Protein AF-A0A2P5HMV8-F1 (afdb_monomer_lite)

Organism: Diaporthe helianthi (NCBI:txid158607)

Structure (mmCIF, N/CA/C/O backbone):
data_AF-A0A2P5HMV8-F1
#
_entry.id   AF-A0A2P5HMV8-F1
#
loop_
_atom_site.group_PDB
_atom_site.id
_atom_site.type_symbol
_atom_site.label_atom_id
_atom_site.label_alt_id
_atom_site.label_comp_id
_atom_site.label_asym_id
_atom_site.label_entity_id
_atom_site.label_seq_id
_atom_site.pdbx_PDB_ins_code
_atom_site.Cartn_x
_atom_site.Cartn_y
_atom_site.Cartn_z
_atom_site.occupancy
_atom_site.B_iso_or_equiv
_atom_site.auth_seq_id
_atom_site.auth_comp_id
_atom_site.auth_asym_id
_atom_site.auth_atom_id
_atom_site.pdbx_PDB_model_num
ATOM 1 N N . MET A 1 1 ? -5.586 -17.211 -14.673 1.00 29.69 1 MET A N 1
ATOM 2 C CA . MET A 1 1 ? -6.782 -16.428 -14.306 1.00 29.69 1 MET A CA 1
ATOM 3 C C . MET A 1 1 ? -6.453 -15.701 -13.009 1.00 29.69 1 MET A C 1
ATOM 5 O O . MET A 1 1 ? -6.634 -16.268 -11.944 1.00 29.69 1 MET A O 1
ATOM 9 N N . PHE A 1 2 ? -5.822 -14.527 -13.094 1.00 38.50 2 PHE A N 1
ATOM 10 C CA . PHE A 1 2 ? -5.635 -13.662 -11.925 1.00 38.50 2 PHE A CA 1
ATOM 11 C C . PHE A 1 2 ? -6.965 -12.936 -11.706 1.00 38.50 2 PHE A C 1
ATOM 13 O O . PHE A 1 2 ? -7.505 -12.402 -12.675 1.00 38.50 2 PHE A O 1
ATOM 20 N N . GLU A 1 3 ? -7.528 -12.994 -10.496 1.00 38.53 3 GLU A N 1
ATOM 21 C CA . GLU A 1 3 ? -8.758 -12.279 -10.126 1.00 38.53 3 GLU A CA 1
ATOM 22 C C . GLU A 1 3 ? -8.610 -10.801 -10.512 1.00 38.53 3 GLU A C 1
ATOM 24 O O . GLU A 1 3 ? -7.886 -10.043 -9.869 1.00 38.53 3 GLU A O 1
ATOM 29 N N . ARG A 1 4 ? -9.263 -10.389 -11.605 1.00 39.47 4 ARG A N 1
ATOM 30 C CA . ARG A 1 4 ? -9.455 -8.974 -11.909 1.00 39.47 4 ARG A CA 1
ATOM 31 C C . ARG A 1 4 ? -10.431 -8.459 -10.858 1.00 39.47 4 ARG A C 1
ATOM 33 O O . ARG A 1 4 ? -11.617 -8.755 -10.936 1.00 39.47 4 ARG A O 1
ATOM 40 N N . MET A 1 5 ? -9.921 -7.740 -9.862 1.00 40.03 5 MET A N 1
ATOM 41 C CA . MET A 1 5 ? -10.729 -7.025 -8.871 1.00 40.03 5 MET A CA 1
ATOM 42 C C . MET A 1 5 ? -11.390 -5.831 -9.569 1.00 40.03 5 MET A C 1
ATOM 44 O O . MET A 1 5 ? -10.911 -4.703 -9.508 1.00 40.03 5 MET A O 1
ATOM 48 N N . SER A 1 6 ? -12.440 -6.102 -10.345 1.00 35.84 6 SER A N 1
ATOM 49 C CA . SER A 1 6 ? -13.139 -5.121 -11.183 1.00 35.84 6 SER A CA 1
ATOM 50 C C . SER A 1 6 ? -14.099 -4.216 -10.411 1.00 35.84 6 SER A C 1
ATOM 52 O O . SER A 1 6 ? -14.785 -3.405 -11.023 1.00 35.84 6 SER A O 1
ATOM 54 N N . THR A 1 7 ? -14.159 -4.310 -9.086 1.00 40.16 7 THR A N 1
ATOM 55 C CA . THR A 1 7 ? -15.094 -3.517 -8.291 1.00 40.16 7 THR A CA 1
ATOM 56 C C . THR A 1 7 ? -14.501 -3.184 -6.931 1.00 40.16 7 THR A C 1
ATOM 58 O O . THR A 1 7 ? -14.359 -4.034 -6.058 1.00 40.16 7 THR A O 1
ATOM 61 N N . THR A 1 8 ? -14.269 -1.896 -6.701 1.00 42.84 8 THR A N 1
ATOM 62 C CA . THR A 1 8 ? -14.108 -1.249 -5.388 1.00 42.84 8 THR A CA 1
ATOM 63 C C . THR A 1 8 ? -15.381 -1.323 -4.522 1.00 42.84 8 THR A C 1
ATOM 65 O O . THR A 1 8 ? -15.660 -0.417 -3.745 1.00 42.84 8 THR A O 1
ATOM 68 N N . GLY A 1 9 ? -16.175 -2.392 -4.649 1.00 36.78 9 GLY A N 1
ATOM 69 C CA . GLY A 1 9 ? -17.539 -2.481 -4.121 1.00 36.78 9 GLY A CA 1
ATOM 70 C C . GLY A 1 9 ? -17.886 -3.754 -3.347 1.00 36.78 9 GLY A C 1
ATOM 71 O O . GLY A 1 9 ? -18.897 -3.753 -2.656 1.00 36.78 9 GLY A O 1
ATOM 72 N N . GLU A 1 10 ? -17.071 -4.813 -3.378 1.00 45.47 10 GLU A N 1
ATOM 73 C CA . GLU A 1 10 ? -17.365 -6.049 -2.627 1.00 45.47 10 GLU A CA 1
ATOM 74 C C . GLU A 1 10 ? -16.556 -6.165 -1.326 1.00 45.47 10 GLU A C 1
ATOM 76 O O . GLU A 1 10 ? -15.957 -7.192 -1.020 1.00 45.47 10 GLU A O 1
ATOM 81 N N . TRP A 1 11 ? -16.558 -5.112 -0.503 1.00 53.94 11 TRP A N 1
ATOM 82 C CA . TRP A 1 11 ? -15.912 -5.130 0.821 1.00 53.94 11 TRP A CA 1
ATOM 83 C C . TRP A 1 11 ? -16.494 -6.189 1.772 1.00 53.94 11 TRP A C 1
ATOM 85 O O . TRP A 1 11 ? -15.845 -6.591 2.736 1.00 53.94 11 TRP A O 1
ATOM 95 N N . GLN A 1 12 ? -17.710 -6.665 1.483 1.00 52.69 12 GLN A N 1
ATOM 96 C CA . GLN A 1 12 ? -18.396 -7.715 2.239 1.00 52.69 12 GLN A CA 1
ATOM 97 C C . GLN A 1 12 ? -17.732 -9.092 2.090 1.00 52.69 12 GLN A C 1
ATOM 99 O O . GLN A 1 12 ? -17.951 -9.984 2.912 1.00 52.69 12 GLN A O 1
ATOM 104 N N . SER A 1 13 ? -16.881 -9.271 1.078 1.00 60.78 13 SER A N 1
ATOM 105 C CA . SER A 1 13 ? -16.023 -10.439 0.941 1.00 60.78 13 SER A CA 1
ATOM 106 C C . SER A 1 13 ? -14.881 -10.351 1.970 1.00 60.78 13 SER A C 1
ATOM 108 O O . SER A 1 13 ? -13.740 -10.029 1.642 1.00 60.78 13 SER A O 1
ATOM 110 N N . LEU A 1 14 ? -15.166 -10.693 3.234 1.00 71.38 14 LEU A N 1
ATOM 111 C CA . LEU A 1 14 ? -14.164 -10.946 4.287 1.00 71.38 14 LEU A CA 1
ATOM 112 C C . LEU A 1 14 ? -13.455 -12.294 4.069 1.00 71.38 14 LEU A C 1
ATOM 114 O O . LEU A 1 14 ? -13.269 -13.092 4.997 1.00 71.38 14 LEU A O 1
ATOM 118 N N . GLN A 1 15 ? -13.113 -12.575 2.813 1.00 78.06 15 GLN A N 1
ATOM 119 C CA . GLN A 1 15 ? -12.461 -13.806 2.415 1.00 78.06 15 GLN A CA 1
ATOM 120 C C . GLN A 1 15 ? -11.081 -13.890 3.073 1.00 78.06 15 GLN A C 1
ATOM 122 O O . GLN A 1 15 ? -10.447 -12.868 3.348 1.00 78.06 15 GLN A O 1
ATOM 127 N N . PRO A 1 16 ? -10.592 -15.106 3.345 1.00 84.19 16 PRO A N 1
ATOM 128 C CA . PRO A 1 16 ? -9.251 -15.271 3.870 1.00 84.19 16 PRO A CA 1
ATOM 129 C C . PRO A 1 16 ? -8.212 -14.649 2.924 1.00 84.19 16 PRO A C 1
ATOM 131 O O . PRO A 1 16 ? -8.248 -14.890 1.717 1.00 84.19 16 PRO A O 1
ATOM 134 N N . PHE A 1 17 ? -7.276 -13.882 3.480 1.00 89.88 17 PHE A N 1
ATOM 135 C CA . PHE A 1 17 ? -6.129 -13.312 2.782 1.00 89.88 17 PHE A CA 1
ATOM 136 C C . PHE A 1 17 ? -4.844 -14.082 3.134 1.00 89.88 17 PHE A C 1
ATOM 138 O O . PHE A 1 17 ? -4.622 -14.372 4.307 1.00 89.88 17 PHE A O 1
ATOM 145 N N . PRO A 1 18 ? -3.963 -14.394 2.169 1.00 90.50 18 PRO A N 1
ATOM 146 C CA . PRO A 1 18 ? -4.158 -14.231 0.729 1.00 90.50 18 PRO A CA 1
ATOM 147 C C . PRO A 1 18 ? -5.347 -15.065 0.227 1.00 90.50 18 PRO A C 1
ATOM 149 O O . PRO A 1 18 ? -5.708 -16.041 0.885 1.00 90.50 18 PRO A O 1
ATOM 152 N N . SER A 1 19 ? -5.950 -14.722 -0.919 1.00 88.25 19 SER A N 1
ATOM 153 C CA . SER A 1 19 ? -6.980 -15.575 -1.538 1.00 88.25 19 SER A CA 1
ATOM 154 C C . SER A 1 19 ? -6.351 -16.871 -2.071 1.00 88.25 19 SER A C 1
ATOM 156 O O . SER A 1 19 ? -5.133 -16.952 -2.275 1.00 88.25 19 SER A O 1
ATOM 158 N N . ARG A 1 20 ? -7.157 -17.915 -2.312 1.00 87.88 20 ARG A N 1
ATOM 159 C CA . ARG A 1 20 ? -6.667 -19.153 -2.957 1.00 87.88 20 ARG A CA 1
ATOM 160 C C . ARG A 1 20 ? -6.141 -18.903 -4.371 1.00 87.88 20 ARG A C 1
ATOM 162 O O . ARG A 1 20 ? -5.225 -19.601 -4.794 1.00 87.88 20 ARG A O 1
ATOM 169 N N . GLY A 1 21 ? -6.702 -17.915 -5.071 1.00 85.81 21 GLY A N 1
ATOM 170 C CA . GLY A 1 21 ? -6.231 -17.492 -6.388 1.00 85.81 21 GLY A CA 1
ATOM 171 C C . GLY A 1 21 ? -4.859 -16.821 -6.332 1.00 85.81 21 GLY A C 1
ATOM 172 O O . GLY A 1 21 ? -4.023 -17.078 -7.194 1.00 85.81 21 GLY A O 1
ATOM 173 N N . MET A 1 22 ? -4.602 -16.011 -5.298 1.00 83.44 22 MET A N 1
ATOM 174 C CA . MET A 1 22 ? -3.318 -15.323 -5.128 1.00 83.44 22 MET A CA 1
ATOM 175 C C . MET A 1 22 ? -2.207 -16.246 -4.610 1.00 83.44 22 MET A C 1
ATOM 177 O O . MET A 1 22 ? -1.070 -16.159 -5.067 1.00 83.44 22 MET A O 1
ATOM 181 N N . LEU A 1 23 ? -2.527 -17.135 -3.667 1.00 87.56 23 LEU A N 1
ATOM 182 C CA . LEU A 1 23 ? -1.593 -18.119 -3.123 1.00 87.56 23 LEU A CA 1
ATOM 183 C C . LEU A 1 23 ? -2.339 -19.440 -2.882 1.00 87.56 23 LEU A C 1
ATOM 185 O O . LEU A 1 23 ? -3.072 -19.529 -1.896 1.00 87.56 23 LEU A O 1
ATOM 189 N N . PRO A 1 24 ? -2.198 -20.459 -3.747 1.00 92.12 24 PRO A N 1
ATOM 190 C CA . PRO A 1 24 ? -2.835 -21.765 -3.567 1.00 92.12 24 PRO A CA 1
ATOM 191 C C . PRO A 1 24 ? -2.435 -22.467 -2.261 1.00 92.12 24 PRO A C 1
ATOM 193 O O . PRO A 1 24 ? -1.333 -22.273 -1.750 1.00 92.12 24 PRO A O 1
ATOM 196 N N . ASP A 1 25 ? -3.303 -23.341 -1.738 1.00 94.81 25 ASP A N 1
ATOM 197 C CA . ASP A 1 25 ? -3.043 -24.081 -0.487 1.00 94.81 25 ASP A CA 1
ATOM 198 C C . ASP A 1 25 ? -1.766 -24.947 -0.571 1.00 94.81 25 ASP A C 1
ATOM 200 O O . ASP A 1 25 ? -1.045 -25.089 0.416 1.00 94.81 25 ASP A O 1
ATOM 204 N N . SER A 1 26 ? -1.421 -25.451 -1.763 1.00 95.75 26 SER A N 1
ATOM 205 C CA . SER A 1 26 ? -0.164 -26.175 -2.005 1.00 95.75 26 SER A CA 1
ATOM 206 C C . SER A 1 26 ? 1.081 -25.323 -1.748 1.00 95.75 26 SER A C 1
ATOM 208 O O . SER A 1 26 ? 2.084 -25.837 -1.255 1.00 95.75 26 SER A O 1
ATOM 210 N N . ASP A 1 27 ? 1.020 -24.030 -2.073 1.00 94.38 27 ASP A N 1
ATOM 211 C CA . ASP A 1 27 ? 2.153 -23.112 -1.934 1.00 94.38 27 ASP A CA 1
ATOM 212 C C . ASP A 1 27 ? 2.290 -22.640 -0.500 1.00 94.38 27 ASP A C 1
ATOM 214 O O . ASP A 1 27 ? 3.406 -22.540 0.002 1.00 94.38 27 ASP A O 1
ATOM 218 N N . LEU A 1 28 ? 1.162 -22.412 0.177 1.00 94.38 28 LEU A N 1
ATOM 219 C CA . LEU A 1 28 ? 1.146 -22.128 1.606 1.00 94.38 28 LEU A CA 1
ATOM 220 C C . LEU A 1 28 ? 1.730 -23.312 2.399 1.00 94.38 28 LEU A C 1
ATOM 222 O O . LEU A 1 28 ? 2.576 -23.120 3.270 1.00 94.38 28 LEU A O 1
ATOM 226 N N . ALA A 1 29 ? 1.358 -24.547 2.040 1.00 95.19 29 ALA A N 1
ATOM 227 C CA . ALA A 1 29 ? 1.953 -25.752 2.613 1.00 95.19 29 ALA A CA 1
ATOM 228 C C . ALA A 1 29 ? 3.460 -25.855 2.313 1.00 95.19 29 ALA A C 1
ATOM 230 O O . ALA A 1 29 ? 4.239 -26.201 3.199 1.00 95.19 29 ALA A O 1
ATOM 231 N N . ASP A 1 30 ? 3.894 -25.526 1.092 1.00 94.75 30 ASP A N 1
ATOM 232 C CA . ASP A 1 30 ? 5.318 -25.494 0.738 1.00 94.75 30 ASP A CA 1
ATOM 233 C C . ASP A 1 30 ? 6.101 -24.430 1.519 1.00 94.75 30 ASP A C 1
ATOM 235 O O . ASP A 1 30 ? 7.209 -24.696 1.985 1.00 94.75 30 ASP A O 1
ATOM 239 N N . MET A 1 31 ? 5.524 -23.240 1.708 1.00 94.44 31 MET A N 1
ATOM 240 C CA . MET A 1 31 ? 6.102 -22.186 2.542 1.00 94.44 31 MET A CA 1
ATOM 241 C C . MET A 1 31 ? 6.295 -22.669 3.980 1.00 94.44 31 MET A C 1
ATOM 243 O O . MET A 1 31 ? 7.390 -22.507 4.513 1.00 94.44 31 MET A O 1
ATOM 247 N N . ASN A 1 32 ? 5.285 -23.320 4.564 1.00 95.38 32 ASN A N 1
ATOM 248 C CA . ASN A 1 32 ? 5.358 -23.875 5.917 1.00 95.38 32 ASN A CA 1
ATOM 249 C C . ASN A 1 32 ? 6.412 -24.978 6.049 1.00 95.38 32 ASN A C 1
ATOM 251 O O . ASN A 1 32 ? 7.174 -24.978 7.011 1.00 95.38 32 ASN A O 1
ATOM 255 N N . ARG A 1 33 ? 6.536 -25.875 5.060 1.00 94.62 33 ARG A N 1
ATOM 256 C CA . ARG A 1 33 ? 7.611 -26.885 5.056 1.00 94.62 33 ARG A CA 1
ATOM 257 C C . ARG A 1 33 ? 9.004 -26.253 5.051 1.00 94.62 33 ARG A C 1
ATOM 259 O O . ARG A 1 33 ? 9.896 -26.751 5.727 1.00 94.62 33 ARG A O 1
ATOM 266 N N . ARG A 1 34 ? 9.199 -25.170 4.289 1.00 92.94 34 ARG A N 1
ATOM 267 C CA . ARG A 1 34 ? 10.503 -24.494 4.157 1.00 92.94 34 ARG A CA 1
ATOM 268 C C . ARG A 1 34 ? 10.858 -23.595 5.338 1.00 92.94 34 ARG A C 1
ATOM 270 O O . ARG A 1 34 ? 12.041 -23.393 5.576 1.00 92.94 34 ARG A O 1
ATOM 277 N N . ALA A 1 35 ? 9.870 -23.053 6.047 1.00 91.19 35 ALA A N 1
ATOM 278 C CA . ALA A 1 35 ? 10.104 -22.218 7.227 1.00 91.19 35 ALA A CA 1
ATOM 279 C C . ALA A 1 35 ? 10.743 -23.002 8.391 1.00 91.19 35 ALA A C 1
ATOM 281 O O . ALA A 1 35 ? 11.352 -22.409 9.278 1.00 91.19 35 ALA A O 1
ATOM 282 N N . GLY A 1 36 ? 10.646 -24.336 8.358 1.00 90.38 36 GLY A N 1
ATOM 283 C CA . GLY A 1 36 ? 11.159 -25.223 9.394 1.00 90.38 36 GLY A CA 1
ATOM 284 C C . GLY A 1 36 ? 10.190 -25.373 10.568 1.00 90.38 36 GLY A C 1
ATOM 285 O O . GLY A 1 36 ? 9.223 -24.632 10.710 1.00 90.38 36 GLY A O 1
ATOM 286 N N . HIS A 1 37 ? 10.453 -26.360 11.425 1.00 86.94 37 HIS A N 1
ATOM 287 C CA . HIS A 1 37 ? 9.537 -26.756 12.503 1.00 86.94 37 HIS A CA 1
ATOM 288 C C . HIS A 1 37 ? 9.382 -25.727 13.633 1.00 86.94 37 HIS A C 1
ATOM 290 O O . HIS A 1 37 ? 8.427 -25.818 14.397 1.00 86.94 37 HIS A O 1
ATOM 296 N N . ASN A 1 38 ? 10.297 -24.759 13.737 1.00 86.75 38 ASN A N 1
ATOM 297 C CA . ASN A 1 38 ? 10.307 -23.774 14.823 1.00 86.75 38 ASN A CA 1
ATOM 298 C C . ASN A 1 38 ? 9.637 -22.442 14.448 1.00 86.75 38 ASN A C 1
ATOM 300 O O . ASN A 1 38 ? 9.462 -21.588 15.314 1.00 86.75 38 ASN A O 1
ATOM 304 N N . ALA A 1 39 ? 9.291 -22.236 13.175 1.00 88.62 39 ALA A N 1
ATOM 305 C CA . ALA A 1 39 ? 8.612 -21.025 12.734 1.00 88.62 39 ALA A CA 1
ATOM 306 C C . ALA A 1 39 ? 7.097 -21.142 12.947 1.00 88.62 39 ALA A C 1
ATOM 308 O O . ALA A 1 39 ? 6.514 -22.212 12.761 1.00 88.62 39 ALA A O 1
ATOM 309 N N . ALA A 1 40 ? 6.446 -20.028 13.294 1.00 90.00 40 ALA A N 1
ATOM 310 C CA . ALA A 1 40 ? 4.990 -19.963 13.271 1.00 90.00 40 ALA A CA 1
ATOM 311 C C . ALA A 1 40 ? 4.492 -20.261 11.842 1.00 90.00 40 ALA A C 1
ATOM 313 O O . ALA A 1 40 ? 5.055 -19.728 10.879 1.00 90.00 40 ALA A O 1
ATOM 314 N N . PRO A 1 41 ? 3.474 -21.122 11.675 1.00 92.69 41 PRO A N 1
ATOM 315 C CA . PRO A 1 41 ? 2.989 -21.467 10.351 1.00 92.69 41 PRO A CA 1
ATOM 316 C C . PRO A 1 41 ? 2.311 -20.257 9.709 1.00 92.69 41 PRO A C 1
ATOM 318 O O . PRO A 1 41 ? 1.447 -19.625 10.309 1.00 92.69 41 PRO A O 1
ATOM 321 N N . TYR A 1 42 ? 2.632 -19.998 8.445 1.00 93.38 42 TYR A N 1
ATOM 322 C CA . TYR A 1 42 ? 1.862 -19.107 7.596 1.00 93.38 42 TYR A CA 1
ATOM 323 C C . TYR A 1 42 ? 0.421 -19.618 7.503 1.00 93.38 42 TYR A C 1
ATOM 325 O O . TYR A 1 42 ? 0.166 -20.743 7.049 1.00 93.38 42 TYR A O 1
ATOM 333 N N . ALA A 1 43 ? -0.520 -18.768 7.901 1.00 93.62 43 ALA A N 1
ATOM 334 C CA . ALA A 1 43 ? -1.948 -19.025 7.834 1.00 93.62 43 ALA A CA 1
ATOM 335 C C . ALA A 1 43 ? -2.657 -17.937 7.019 1.00 93.62 43 ALA A C 1
ATOM 337 O O . ALA A 1 43 ? -2.163 -16.823 6.853 1.00 93.62 43 ALA A O 1
ATOM 338 N N . ARG A 1 44 ? -3.846 -18.261 6.497 1.00 92.88 44 ARG A N 1
ATOM 339 C CA . ARG A 1 44 ? -4.701 -17.245 5.878 1.00 92.88 44 ARG A CA 1
ATOM 340 C C . ARG A 1 44 ? -5.369 -16.413 6.970 1.00 92.88 44 ARG A C 1
ATOM 342 O O . ARG A 1 44 ? -6.030 -16.957 7.854 1.00 92.88 44 ARG A O 1
ATOM 349 N N . MET A 1 45 ? -5.251 -15.101 6.864 1.00 91.12 45 MET A N 1
ATOM 350 C CA . MET A 1 45 ? -5.855 -14.130 7.763 1.00 91.12 45 MET A CA 1
ATOM 351 C C . MET A 1 45 ? -7.321 -13.912 7.400 1.00 91.12 45 MET A C 1
ATOM 353 O O . MET A 1 45 ? -7.653 -13.674 6.243 1.00 91.12 45 MET A O 1
ATOM 357 N N . ARG A 1 46 ? -8.216 -13.988 8.385 1.00 90.50 46 ARG A N 1
ATOM 358 C CA . ARG A 1 46 ? -9.645 -13.687 8.201 1.00 90.50 46 ARG A CA 1
ATOM 359 C C . ARG A 1 46 ? -9.925 -12.212 8.470 1.00 90.50 46 ARG A C 1
ATOM 361 O O . ARG A 1 46 ? -9.170 -11.565 9.188 1.00 90.50 46 ARG A O 1
ATOM 368 N N . GLY A 1 47 ? -11.040 -11.710 7.941 1.00 88.00 47 GLY A N 1
ATOM 369 C CA . GLY A 1 47 ? -11.464 -10.331 8.191 1.00 88.00 47 GLY A CA 1
ATOM 370 C C . GLY A 1 47 ? -10.624 -9.289 7.449 1.00 88.00 47 GLY A C 1
ATOM 371 O O . GLY A 1 47 ? -10.537 -8.151 7.897 1.00 88.00 47 GLY A O 1
ATOM 372 N N . VAL A 1 48 ? -9.985 -9.680 6.344 1.00 89.81 48 VAL A N 1
ATOM 373 C CA . VAL A 1 48 ? -9.244 -8.764 5.475 1.00 89.81 48 VAL A CA 1
ATOM 374 C C . VAL A 1 48 ? -10.161 -8.336 4.338 1.00 89.81 48 VAL A C 1
ATOM 376 O O . VAL A 1 48 ? -10.670 -9.178 3.603 1.00 89.81 48 VAL A O 1
ATOM 379 N N . ALA A 1 49 ? -10.357 -7.029 4.194 1.00 88.31 49 ALA A N 1
ATOM 380 C CA . ALA A 1 49 ? -11.037 -6.440 3.050 1.00 88.31 49 ALA A CA 1
ATOM 381 C C . ALA A 1 49 ? -9.990 -5.906 2.064 1.00 88.31 49 ALA A C 1
ATOM 383 O O . ALA A 1 49 ? -9.043 -5.226 2.464 1.00 88.31 49 ALA A O 1
ATOM 384 N N . ASN A 1 50 ? -10.146 -6.233 0.781 1.00 87.81 50 ASN A N 1
ATOM 385 C CA . ASN A 1 50 ? -9.235 -5.793 -0.270 1.00 87.81 50 ASN A CA 1
ATOM 386 C C . ASN A 1 50 ? -9.887 -4.691 -1.111 1.00 87.81 50 ASN A C 1
ATOM 388 O O . ASN A 1 50 ? -10.948 -4.896 -1.692 1.00 87.81 50 ASN A O 1
ATOM 392 N N . PHE A 1 51 ? -9.220 -3.540 -1.183 1.00 89.50 51 PHE A N 1
ATOM 393 C CA . PHE A 1 51 ? -9.667 -2.355 -1.922 1.00 89.50 51 PHE A CA 1
ATOM 394 C C . PHE A 1 51 ? -8.723 -1.975 -3.070 1.00 89.50 51 PHE A C 1
ATOM 396 O O . PHE A 1 51 ? -8.765 -0.844 -3.562 1.00 89.50 51 PHE A O 1
ATOM 403 N N . GLY A 1 52 ? -7.839 -2.892 -3.470 1.00 88.56 52 GLY A N 1
ATOM 404 C CA . GLY A 1 52 ? -6.934 -2.692 -4.592 1.00 88.56 52 GLY A CA 1
ATOM 405 C C . GLY A 1 52 ? -7.700 -2.627 -5.910 1.00 88.56 52 GLY A C 1
ATOM 406 O O . GLY A 1 52 ? -8.509 -3.506 -6.202 1.00 88.56 52 GLY A O 1
ATOM 407 N N . CYS A 1 53 ? -7.421 -1.606 -6.719 1.00 87.69 53 CYS A N 1
ATOM 408 C CA . CYS A 1 53 ? -7.892 -1.528 -8.094 1.00 87.69 53 CYS A CA 1
ATOM 409 C C . CYS A 1 53 ? -6.692 -1.503 -9.041 1.00 87.69 53 CYS A C 1
ATOM 411 O O . CYS A 1 53 ? -5.641 -0.922 -8.753 1.00 87.69 53 CYS A O 1
ATOM 413 N N . VAL A 1 54 ? -6.836 -2.193 -10.168 1.00 86.06 54 VAL A N 1
ATOM 414 C CA . VAL A 1 54 ? -5.808 -2.204 -11.207 1.00 86.06 54 VAL A CA 1
ATOM 415 C C . VAL A 1 54 ? -5.685 -0.795 -11.784 1.00 86.06 54 VAL A C 1
ATOM 417 O O . VAL A 1 54 ? -6.676 -0.086 -11.912 1.00 86.06 54 VAL A O 1
ATOM 420 N N . ASP A 1 55 ? -4.458 -0.402 -12.123 1.00 89.38 55 ASP A N 1
ATOM 421 C CA . ASP A 1 55 ? -4.133 0.903 -12.714 1.00 89.38 55 ASP A CA 1
ATOM 422 C C . ASP A 1 55 ? -4.338 2.125 -11.806 1.00 89.38 55 ASP A C 1
ATOM 424 O O . ASP A 1 55 ? -4.217 3.266 -12.257 1.00 89.38 55 ASP A O 1
ATOM 428 N N . ASP A 1 56 ? -4.536 1.915 -10.505 1.00 93.69 56 ASP A N 1
ATOM 429 C CA . ASP A 1 56 ? -4.552 3.025 -9.566 1.00 93.69 56 ASP A CA 1
ATOM 430 C C . ASP A 1 56 ? -3.217 3.743 -9.473 1.00 93.69 56 ASP A C 1
ATOM 432 O O . ASP A 1 56 ? -2.171 3.167 -9.148 1.00 93.69 56 ASP A O 1
ATOM 436 N N . ARG A 1 57 ? -3.313 5.056 -9.644 1.00 96.81 57 ARG A N 1
ATOM 437 C CA . ARG A 1 57 ? -2.356 5.994 -9.088 1.00 96.81 57 ARG A CA 1
ATOM 438 C C . ARG A 1 57 ? -2.746 6.343 -7.649 1.00 96.81 57 ARG A C 1
ATOM 440 O O . ARG A 1 57 ? -3.897 6.165 -7.248 1.00 96.81 57 ARG A O 1
ATOM 447 N N . ILE A 1 58 ? -1.805 6.869 -6.872 1.00 98.12 58 ILE A N 1
ATOM 448 C CA . ILE A 1 58 ? -2.023 7.269 -5.469 1.00 98.12 58 ILE A CA 1
ATOM 449 C C . ILE A 1 58 ? -3.208 8.242 -5.329 1.00 98.12 58 ILE A C 1
ATOM 451 O O . ILE A 1 58 ? -4.023 8.119 -4.417 1.00 98.12 58 ILE A O 1
ATOM 455 N N . GLU A 1 59 ? -3.354 9.158 -6.279 1.00 96.94 59 GLU A N 1
ATOM 456 C CA . GLU A 1 59 ? -4.423 10.151 -6.360 1.00 96.94 59 GLU A CA 1
ATOM 457 C C . GLU A 1 59 ? -5.802 9.491 -6.518 1.00 96.94 59 GLU A C 1
ATOM 459 O O . GLU A 1 59 ? -6.774 9.930 -5.905 1.00 96.94 59 GLU A O 1
ATOM 464 N N . HIS A 1 60 ? -5.891 8.393 -7.278 1.00 95.31 60 HIS A N 1
ATOM 465 C CA . HIS A 1 60 ? -7.133 7.626 -7.420 1.00 95.31 60 HIS A CA 1
ATOM 466 C C . HIS A 1 60 ? -7.508 6.932 -6.108 1.00 95.31 60 HIS A C 1
ATOM 468 O O . HIS A 1 60 ? -8.680 6.905 -5.729 1.00 95.31 60 HIS A O 1
ATOM 474 N N . VAL A 1 61 ? -6.514 6.403 -5.384 1.00 95.38 61 VAL A N 1
ATOM 475 C CA . VAL A 1 61 ? -6.734 5.810 -4.058 1.00 95.38 61 VAL A CA 1
ATOM 476 C C . VAL A 1 61 ? -7.274 6.869 -3.099 1.00 95.38 61 VAL A C 1
ATOM 478 O O . VAL A 1 61 ? -8.297 6.636 -2.457 1.00 95.38 61 VAL A O 1
ATOM 481 N N . LEU A 1 62 ? -6.646 8.047 -3.052 1.00 93.69 62 LEU A N 1
ATOM 482 C CA . LEU A 1 62 ? -7.094 9.175 -2.233 1.00 93.69 62 LEU A CA 1
ATOM 483 C C . LEU A 1 62 ? -8.529 9.595 -2.571 1.00 93.69 62 LEU A C 1
ATOM 485 O O . LEU A 1 62 ? -9.361 9.722 -1.671 1.00 93.69 62 LEU A O 1
ATOM 489 N N . PHE A 1 63 ? -8.837 9.738 -3.861 1.00 93.12 63 PHE A N 1
ATOM 490 C CA . PHE A 1 63 ? -10.179 10.072 -4.330 1.00 93.12 63 PHE A CA 1
ATOM 491 C C . PHE A 1 63 ? -11.225 9.071 -3.827 1.00 93.12 63 PHE A C 1
ATOM 493 O O . PHE A 1 63 ? -12.265 9.473 -3.317 1.00 93.12 63 PHE A O 1
ATOM 500 N N . ARG A 1 64 ? -10.948 7.763 -3.877 1.00 91.44 64 ARG A N 1
ATOM 501 C CA . ARG A 1 64 ? -11.887 6.748 -3.368 1.00 91.44 64 ARG A CA 1
ATOM 502 C C . ARG A 1 64 ? -11.968 6.686 -1.851 1.00 91.44 64 ARG A C 1
ATOM 504 O O . ARG A 1 64 ? -13.021 6.335 -1.325 1.00 91.44 64 ARG A O 1
ATOM 511 N N . VAL A 1 65 ? -10.883 6.994 -1.143 1.00 91.25 65 VAL A N 1
ATOM 512 C CA . VAL A 1 65 ? -10.883 7.064 0.325 1.00 91.25 65 VAL A CA 1
ATOM 513 C C . VAL A 1 65 ? -11.882 8.115 0.804 1.00 91.25 65 VAL A C 1
ATOM 515 O O . VAL A 1 65 ? -12.685 7.830 1.695 1.00 91.25 65 VAL A O 1
ATOM 518 N N . ILE A 1 66 ? -11.874 9.285 0.164 1.00 89.62 66 ILE A N 1
ATOM 519 C CA . ILE A 1 66 ? -12.720 10.432 0.514 1.00 89.62 66 ILE A CA 1
ATOM 520 C C . ILE A 1 66 ? -14.121 10.319 -0.113 1.00 89.62 66 ILE A C 1
ATOM 522 O O . ILE A 1 66 ? -15.120 10.639 0.535 1.00 89.62 66 ILE A O 1
ATOM 526 N N . GLY A 1 67 ? -14.205 9.816 -1.344 1.00 88.56 67 GLY A N 1
ATOM 527 C CA . GLY A 1 67 ? -15.407 9.855 -2.175 1.00 88.56 67 GLY A CA 1
ATOM 528 C C . GLY A 1 67 ? -15.597 11.204 -2.867 1.00 88.56 67 GLY A C 1
ATOM 529 O O . GLY A 1 67 ? -14.754 12.096 -2.784 1.00 88.56 67 GLY A O 1
ATOM 530 N N . ASP A 1 68 ? -16.737 11.362 -3.535 1.00 84.62 68 ASP A N 1
ATOM 531 C CA . ASP A 1 68 ? -17.107 12.594 -4.230 1.00 84.62 68 ASP A CA 1
ATOM 532 C C . ASP A 1 68 ? -18.608 12.859 -4.095 1.00 84.62 68 ASP A C 1
ATOM 534 O O . ASP A 1 68 ? -19.457 12.139 -4.626 1.00 84.62 68 ASP A O 1
ATOM 538 N N . LYS A 1 69 ? -18.939 13.933 -3.374 1.00 85.62 69 LYS A N 1
ATOM 539 C CA . LYS A 1 69 ? -20.323 14.336 -3.109 1.00 85.62 69 LYS A CA 1
ATOM 540 C C . LYS A 1 69 ? -21.036 14.844 -4.361 1.00 85.62 69 LYS A C 1
ATOM 542 O O . LYS A 1 69 ? -22.253 14.707 -4.434 1.00 85.62 69 LYS A O 1
ATOM 547 N N . HIS A 1 70 ? -20.315 15.404 -5.334 1.00 86.31 70 HIS A N 1
ATOM 548 C CA . HIS A 1 70 ? -20.914 15.958 -6.550 1.00 86.31 70 HIS A CA 1
ATOM 549 C C . HIS A 1 70 ? -21.516 14.870 -7.439 1.00 86.31 70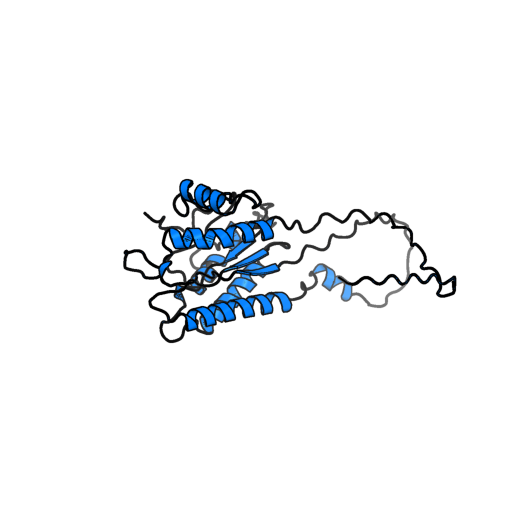 HIS A C 1
ATOM 551 O O . HIS A 1 70 ? -22.522 15.111 -8.101 1.00 86.31 70 HIS A O 1
ATOM 557 N N . ILE A 1 71 ? -20.943 13.666 -7.400 1.00 82.69 71 ILE A N 1
ATOM 558 C CA . ILE A 1 71 ? -21.431 12.491 -8.136 1.00 82.69 71 ILE A CA 1
ATOM 559 C C . ILE A 1 71 ? -22.054 11.428 -7.219 1.00 82.69 71 ILE A C 1
ATOM 561 O O . ILE A 1 71 ? -22.237 10.288 -7.637 1.00 82.69 71 ILE A O 1
ATOM 565 N N . ALA A 1 72 ? -22.368 11.787 -5.968 1.00 84.31 72 ALA A N 1
ATOM 566 C CA . ALA A 1 72 ? -22.919 10.883 -4.954 1.00 84.31 72 ALA A CA 1
ATOM 567 C C . ALA A 1 72 ? -22.095 9.592 -4.736 1.00 84.31 72 ALA A C 1
ATOM 569 O O . ALA A 1 72 ? -22.635 8.542 -4.385 1.00 84.31 72 ALA A O 1
ATOM 570 N N . LEU A 1 73 ? -20.773 9.667 -4.911 1.00 80.81 73 LEU A N 1
ATOM 571 C CA . LEU A 1 73 ? -19.860 8.561 -4.658 1.00 80.81 73 LEU A CA 1
ATOM 572 C C . LEU A 1 73 ? -19.464 8.546 -3.180 1.00 80.81 73 LEU A C 1
ATOM 574 O O . LEU A 1 73 ? -18.718 9.406 -2.707 1.00 80.81 73 LEU A O 1
ATOM 578 N N . ALA A 1 74 ? -19.942 7.544 -2.445 1.00 85.56 74 ALA A N 1
ATOM 579 C CA . ALA A 1 74 ? -19.549 7.344 -1.056 1.00 85.56 74 ALA A CA 1
ATOM 580 C C . ALA A 1 74 ? -18.068 6.945 -0.954 1.00 85.56 74 ALA A C 1
ATOM 582 O O . ALA A 1 74 ? -17.642 5.966 -1.568 1.00 85.56 74 ALA A O 1
ATOM 583 N N . GLY A 1 75 ? -17.305 7.675 -0.137 1.00 87.31 75 GLY A N 1
ATOM 584 C CA . GLY A 1 75 ? -15.916 7.341 0.164 1.00 87.31 75 GLY A CA 1
ATOM 585 C C . GLY A 1 75 ? -15.782 6.046 0.956 1.00 87.31 75 GLY A C 1
ATOM 586 O O . GLY A 1 75 ? -16.661 5.686 1.743 1.00 87.31 75 GLY A O 1
ATOM 587 N N . LEU A 1 76 ? -14.652 5.365 0.783 1.00 87.75 76 LEU A N 1
ATOM 588 C CA . LEU A 1 76 ? -14.331 4.124 1.484 1.00 87.75 76 LEU A CA 1
ATOM 589 C C . LEU A 1 76 ? -14.391 4.293 3.007 1.00 87.75 76 LEU A C 1
ATOM 591 O O . LEU A 1 76 ? -14.888 3.414 3.705 1.00 87.75 76 LEU A O 1
ATOM 595 N N . VAL A 1 77 ? -13.937 5.433 3.530 1.00 83.50 77 VAL A N 1
ATOM 596 C CA . VAL A 1 77 ? -13.995 5.707 4.974 1.00 83.50 77 VAL A CA 1
ATOM 597 C C . VAL A 1 77 ? -15.435 5.721 5.471 1.00 83.50 77 VAL A C 1
ATOM 599 O O . VAL A 1 77 ? -15.714 5.104 6.490 1.00 83.50 77 VAL A O 1
ATOM 602 N N . ASN A 1 78 ? -16.364 6.332 4.735 1.00 81.50 78 ASN A N 1
ATOM 603 C CA . ASN A 1 78 ? -17.774 6.363 5.137 1.00 81.50 78 ASN A CA 1
ATOM 604 C C . ASN A 1 78 ? -18.394 4.959 5.158 1.00 81.50 78 ASN A C 1
ATOM 606 O O . ASN A 1 78 ? -19.306 4.702 5.938 1.00 81.50 78 ASN A O 1
ATOM 610 N N . GLN A 1 79 ? -17.905 4.049 4.312 1.00 83.12 79 GLN A N 1
ATOM 611 C CA . GLN A 1 79 ? -18.362 2.659 4.295 1.00 83.12 79 GLN A CA 1
ATOM 612 C C . GLN A 1 79 ? -17.771 1.837 5.447 1.00 83.12 79 GLN A C 1
ATOM 614 O O . GLN A 1 79 ? -18.461 0.990 6.007 1.00 83.12 79 GLN A O 1
ATOM 619 N N . LEU A 1 80 ? -16.510 2.087 5.809 1.00 81.75 80 LEU A N 1
ATOM 620 C CA . LEU A 1 80 ? -15.821 1.393 6.904 1.00 81.75 80 LEU A CA 1
ATOM 621 C C . LEU A 1 80 ? -16.179 1.942 8.290 1.00 81.75 80 LEU A C 1
ATOM 623 O O . LEU A 1 80 ? -16.077 1.223 9.281 1.00 81.75 80 LEU A O 1
ATOM 627 N N . TYR A 1 81 ? -16.604 3.201 8.348 1.00 80.06 81 TYR A N 1
ATOM 628 C CA . TYR A 1 81 ? -16.990 3.919 9.557 1.00 80.06 81 TYR A CA 1
ATOM 629 C C . TYR A 1 81 ? -18.363 4.576 9.361 1.00 80.06 81 TYR A C 1
ATOM 631 O O . TYR A 1 81 ? -18.459 5.806 9.348 1.00 80.06 81 TYR A O 1
ATOM 639 N N . PRO A 1 82 ? -19.441 3.792 9.172 1.00 73.06 82 PRO A N 1
ATOM 640 C CA . PRO A 1 82 ? -20.748 4.374 8.936 1.00 73.06 82 PRO A CA 1
ATOM 641 C C . PRO A 1 82 ? -21.185 5.188 10.155 1.00 73.06 82 PRO A C 1
ATOM 643 O O . PRO A 1 82 ? -21.230 4.693 11.287 1.00 73.06 82 PRO A O 1
ATOM 646 N N . SER A 1 83 ? -21.517 6.455 9.929 1.00 72.12 83 SER A N 1
ATOM 647 C CA . SER A 1 83 ? -22.245 7.250 10.911 1.00 72.12 83 SER A CA 1
ATOM 648 C C . SER A 1 83 ? -23.674 6.718 11.012 1.00 72.12 83 SER A C 1
ATOM 650 O O . SER A 1 83 ? -24.303 6.375 10.011 1.00 72.12 83 SER A O 1
ATOM 652 N N . GLY A 1 84 ? -24.180 6.627 12.232 1.00 67.81 84 GLY A N 1
ATOM 653 C CA . GLY A 1 84 ? -25.580 6.383 12.523 1.00 67.81 84 GLY A CA 1
ATOM 654 C C . GLY A 1 84 ? -26.459 7.510 11.976 1.00 67.81 84 GLY A C 1
ATOM 655 O O . GLY A 1 84 ? -25.964 8.589 11.641 1.00 67.81 84 GLY A O 1
ATOM 656 N N . PRO A 1 85 ? -27.776 7.277 11.872 1.00 62.06 85 PRO A N 1
ATOM 657 C CA . PRO A 1 85 ? -28.727 8.251 11.329 1.00 62.06 85 PRO A CA 1
ATOM 658 C C . PRO A 1 85 ? -28.784 9.571 12.119 1.00 62.06 85 PRO A C 1
ATOM 660 O O . PRO A 1 85 ? -29.209 10.589 11.583 1.00 62.06 85 PRO A O 1
ATOM 663 N N . ASP A 1 86 ? -28.337 9.566 13.372 1.00 74.56 86 ASP A N 1
ATOM 664 C CA . ASP A 1 86 ? -28.201 10.718 14.268 1.00 74.56 86 ASP A CA 1
ATOM 665 C C . ASP A 1 86 ? -26.801 11.364 14.225 1.00 74.56 86 ASP A C 1
ATOM 667 O O . ASP A 1 86 ? -26.496 12.252 15.018 1.00 74.56 86 ASP A O 1
ATOM 671 N N . GLY A 1 87 ? -25.926 10.907 13.324 1.00 67.31 87 GLY A N 1
ATOM 672 C CA . GLY A 1 87 ? -24.520 11.299 13.283 1.00 67.31 87 GLY A CA 1
ATOM 673 C C . GLY A 1 87 ? -23.663 10.645 14.371 1.00 67.31 87 GLY A C 1
ATOM 674 O O . GLY A 1 87 ? -22.455 10.886 14.404 1.00 67.31 87 GLY A O 1
ATOM 675 N N . SER A 1 88 ? -24.232 9.797 15.239 1.00 70.69 88 SER A N 1
ATOM 676 C CA . SER A 1 88 ? -23.445 9.041 16.214 1.00 70.69 88 SER A CA 1
ATOM 677 C C . SER A 1 88 ? -22.602 7.996 15.488 1.00 70.69 88 SER A C 1
ATOM 679 O O . SER A 1 88 ? -23.072 7.337 14.568 1.00 70.69 88 SER A O 1
ATOM 681 N N . ALA A 1 89 ? -21.330 7.832 15.842 1.00 62.06 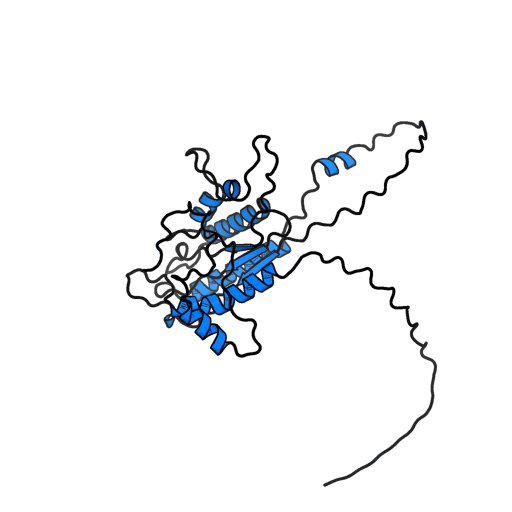89 ALA A N 1
ATOM 682 C CA . ALA A 1 89 ? -20.518 6.780 15.234 1.00 62.06 89 ALA A CA 1
ATOM 683 C C . ALA A 1 89 ? -21.155 5.407 15.527 1.00 62.06 89 ALA A C 1
ATOM 685 O O . ALA A 1 89 ? -21.331 5.044 16.694 1.00 62.06 89 ALA A O 1
ATOM 686 N N . THR A 1 90 ? -21.520 4.635 14.493 1.00 59.50 90 THR A N 1
ATOM 687 C CA . THR A 1 90 ? -22.008 3.271 14.735 1.00 59.50 90 THR A CA 1
ATOM 688 C C . THR A 1 90 ? -20.879 2.414 15.308 1.00 59.50 90 THR A C 1
ATOM 690 O O . THR A 1 90 ? -19.708 2.592 14.985 1.00 59.50 90 THR A O 1
ATOM 693 N N . ARG A 1 91 ? -21.228 1.460 16.180 1.00 56.31 91 ARG A N 1
ATOM 694 C CA . ARG A 1 91 ? -20.292 0.600 16.933 1.00 56.31 91 ARG A CA 1
ATOM 695 C C . ARG A 1 91 ? -19.419 -0.339 16.083 1.00 56.31 91 ARG A C 1
ATOM 697 O O . ARG A 1 91 ? -18.770 -1.209 16.659 1.00 56.31 91 ARG A O 1
ATOM 704 N N . GLN A 1 92 ? -19.414 -0.233 14.754 1.00 67.44 92 GLN A N 1
ATOM 705 C CA . GLN A 1 92 ? -18.542 -1.063 13.924 1.00 67.44 92 GLN A CA 1
ATOM 706 C C . GLN A 1 92 ? -17.084 -0.686 14.227 1.00 67.44 92 GLN A C 1
ATOM 708 O O . GLN A 1 92 ? -16.689 0.459 13.998 1.00 67.44 92 GLN A O 1
ATOM 713 N N . PRO A 1 93 ? -16.278 -1.605 14.784 1.00 73.69 93 PRO A N 1
ATOM 714 C CA . PRO A 1 93 ? -14.867 -1.336 14.968 1.00 73.69 93 PRO A CA 1
ATOM 715 C C . PRO A 1 93 ? -14.243 -1.248 13.576 1.00 73.69 93 PRO A C 1
ATOM 717 O O . PRO A 1 93 ? -14.297 -2.207 12.806 1.00 73.69 93 PRO A O 1
ATOM 720 N N . GLY A 1 94 ? -13.674 -0.091 13.249 1.00 86.19 94 GLY A N 1
ATOM 721 C CA . GLY A 1 94 ? -12.964 0.083 11.991 1.00 86.19 94 GLY A CA 1
ATOM 722 C C . GLY A 1 94 ? -11.759 -0.852 11.843 1.00 86.19 94 GLY A C 1
ATOM 723 O O . GLY A 1 94 ? -11.424 -1.616 12.758 1.00 86.19 94 GLY A O 1
ATOM 724 N N . PRO A 1 95 ? -11.061 -0.794 10.696 1.00 90.44 95 PRO A N 1
ATOM 725 C CA . PRO A 1 95 ? -9.842 -1.561 10.479 1.00 90.44 95 PRO A CA 1
ATOM 726 C C . PRO A 1 95 ? -8.824 -1.344 11.601 1.00 90.44 95 PRO A C 1
ATOM 728 O O . PRO A 1 95 ? -8.505 -0.219 11.973 1.00 90.44 95 PRO A O 1
ATOM 731 N N . LYS A 1 96 ? -8.269 -2.452 12.102 1.00 92.62 96 LYS A N 1
ATOM 732 C CA . LYS A 1 96 ? -7.153 -2.437 13.062 1.00 92.62 96 LYS A CA 1
ATOM 733 C C . LYS A 1 96 ? -5.815 -2.128 12.387 1.00 92.62 96 LYS A C 1
ATOM 735 O O . LYS A 1 96 ? -4.909 -1.595 13.022 1.00 92.62 96 LYS A O 1
ATOM 740 N N . LEU A 1 97 ? -5.696 -2.486 11.110 1.00 95.19 97 LEU A N 1
ATOM 741 C CA . LEU A 1 97 ? -4.495 -2.333 10.302 1.00 95.19 97 LEU A CA 1
ATOM 742 C C . LEU A 1 97 ? -4.887 -1.941 8.878 1.00 95.19 97 LEU A C 1
ATOM 744 O O . LEU A 1 97 ? -5.680 -2.635 8.242 1.00 95.19 97 LEU A O 1
ATOM 748 N N . TRP A 1 98 ? -4.281 -0.873 8.374 1.00 96.25 98 TRP A N 1
ATOM 749 C CA . TRP A 1 98 ? -4.240 -0.560 6.952 1.00 96.25 98 TRP A CA 1
ATOM 750 C C . TRP A 1 98 ? -2.946 -1.089 6.349 1.00 96.25 98 TRP A C 1
ATOM 752 O O . TRP A 1 98 ? -1.867 -0.786 6.851 1.00 96.25 98 TRP A O 1
ATOM 762 N N . VAL A 1 99 ? -3.051 -1.839 5.254 1.00 96.88 99 VAL A N 1
ATOM 763 C CA . VAL A 1 99 ? -1.905 -2.188 4.406 1.00 96.88 99 VAL A CA 1
ATOM 764 C C . VAL A 1 99 ? -2.034 -1.394 3.114 1.00 96.88 99 VAL A C 1
ATOM 766 O O . VAL A 1 99 ? -2.981 -1.593 2.355 1.00 96.88 99 VAL A O 1
ATOM 769 N N . ILE A 1 100 ? -1.103 -0.474 2.881 1.00 97.50 100 ILE A N 1
ATOM 770 C CA . ILE A 1 100 ? -1.103 0.429 1.733 1.00 97.50 100 ILE A CA 1
ATOM 771 C C . ILE A 1 100 ? -0.023 -0.037 0.759 1.00 97.50 100 ILE A C 1
ATOM 773 O O . ILE A 1 100 ? 1.157 -0.071 1.095 1.00 97.50 100 ILE A O 1
ATOM 777 N N . HIS A 1 101 ? -0.430 -0.378 -0.460 1.00 96.38 101 HIS A N 1
ATOM 778 C CA . HIS A 1 101 ? 0.472 -0.653 -1.574 1.00 96.38 101 HIS A CA 1
ATOM 779 C C . HIS A 1 101 ? -0.036 0.112 -2.800 1.00 96.38 101 HIS A C 1
ATOM 781 O O . HIS A 1 101 ? -0.983 -0.314 -3.459 1.00 96.38 101 HIS A O 1
ATOM 787 N N . ALA A 1 102 ? 0.555 1.276 -3.062 1.00 97.12 102 ALA A N 1
ATOM 788 C CA . ALA A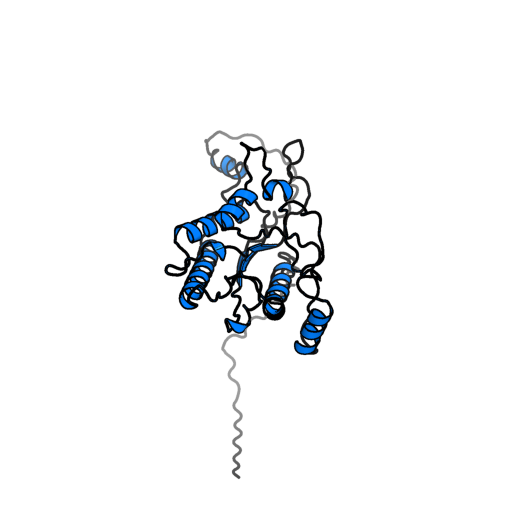 1 102 ? 0.187 2.167 -4.159 1.00 97.12 102 ALA A CA 1
ATOM 789 C C . ALA A 1 102 ? 1.417 2.951 -4.632 1.00 97.12 102 ALA A C 1
ATOM 791 O O . ALA A 1 102 ? 2.369 3.125 -3.876 1.00 97.12 102 ALA A O 1
ATOM 792 N N . GLY A 1 103 ? 1.388 3.433 -5.876 1.00 97.25 103 GLY A N 1
ATOM 793 C CA . GLY A 1 103 ? 2.481 4.216 -6.467 1.00 97.25 103 GLY A CA 1
ATOM 794 C C . GLY A 1 103 ? 3.169 3.551 -7.654 1.00 97.25 103 GLY A C 1
ATOM 795 O O . GLY A 1 103 ? 3.844 4.230 -8.419 1.00 97.25 103 GLY A O 1
ATOM 796 N N . THR A 1 104 ? 2.938 2.258 -7.904 1.00 95.31 104 THR A N 1
ATOM 797 C CA . THR A 1 104 ? 3.545 1.564 -9.052 1.00 95.31 104 THR A CA 1
ATOM 798 C C . THR A 1 104 ? 3.208 2.245 -10.380 1.00 95.31 104 THR A C 1
ATOM 800 O O . THR A 1 104 ? 4.063 2.324 -11.256 1.00 95.31 104 THR A O 1
ATOM 803 N N . LYS A 1 105 ? 1.990 2.783 -10.526 1.00 95.44 105 LYS A N 1
ATOM 804 C CA . LYS A 1 105 ? 1.538 3.522 -11.721 1.00 95.44 105 LYS A CA 1
ATOM 805 C C . LYS A 1 105 ? 1.954 4.994 -11.736 1.00 95.44 105 LYS A C 1
ATOM 807 O O . LYS A 1 105 ? 1.777 5.651 -12.754 1.00 95.44 105 LYS A O 1
ATOM 812 N N . ASN A 1 106 ? 2.519 5.496 -10.641 1.00 97.75 106 ASN A N 1
ATOM 813 C CA . ASN A 1 106 ? 3.104 6.832 -10.557 1.00 97.75 106 ASN A CA 1
ATOM 814 C C . ASN A 1 106 ? 4.594 6.843 -10.951 1.00 97.75 106 ASN A C 1
ATOM 816 O O . ASN A 1 106 ? 5.168 7.919 -11.071 1.00 97.75 106 ASN A O 1
ATOM 820 N N . LEU A 1 107 ? 5.220 5.674 -11.151 1.00 96.69 107 LEU A N 1
ATOM 821 C CA . LEU A 1 107 ? 6.612 5.575 -11.595 1.00 96.69 107 LEU A CA 1
ATOM 822 C C . LEU A 1 107 ? 6.754 5.916 -13.083 1.00 96.69 107 LEU A C 1
ATOM 824 O O . LEU A 1 107 ? 6.172 5.240 -13.938 1.00 96.69 107 LEU A O 1
ATOM 828 N N . HIS A 1 108 ? 7.595 6.906 -13.373 1.00 96.81 108 HIS A N 1
ATOM 829 C CA . HIS A 1 108 ? 8.033 7.273 -14.712 1.00 96.81 108 HIS A CA 1
ATOM 830 C C . HIS A 1 108 ? 9.349 6.555 -15.083 1.00 96.81 108 HIS A C 1
ATOM 832 O O . HIS A 1 108 ? 10.246 6.486 -14.240 1.00 96.81 108 HIS A O 1
ATOM 838 N N . PRO A 1 109 ? 9.526 6.063 -16.327 1.00 96.06 109 PRO A N 1
ATOM 839 C CA . PRO A 1 109 ? 10.730 5.325 -16.735 1.00 96.06 109 PRO A CA 1
ATOM 840 C C . PRO A 1 109 ? 12.053 6.072 -16.566 1.00 96.06 109 PRO A C 1
ATOM 842 O O . PRO A 1 109 ? 13.078 5.444 -16.324 1.00 96.06 109 PRO A O 1
ATOM 845 N N . THR A 1 110 ? 12.042 7.400 -16.691 1.00 97.19 110 THR A N 1
ATOM 846 C CA . THR A 1 110 ? 13.261 8.223 -16.606 1.00 97.19 110 THR A CA 1
ATOM 847 C C . THR A 1 110 ? 13.387 9.003 -15.303 1.00 97.19 110 THR A C 1
ATOM 849 O O . THR A 1 110 ? 14.496 9.343 -14.911 1.00 97.19 110 THR A O 1
ATOM 852 N N . GLU A 1 111 ? 12.270 9.298 -14.637 1.00 97.62 111 GLU A N 1
ATOM 853 C CA . GLU A 1 111 ? 12.239 10.206 -13.478 1.00 97.62 111 GLU A CA 1
ATOM 854 C C . GLU A 1 111 ? 11.914 9.476 -12.170 1.00 97.62 111 GLU A C 1
ATOM 856 O O . GLU A 1 111 ? 12.143 10.011 -11.089 1.00 97.62 111 GLU A O 1
ATOM 861 N N . GLY A 1 112 ? 11.407 8.242 -12.241 1.00 97.12 112 GLY A N 1
ATOM 862 C CA . GLY A 1 112 ? 10.996 7.488 -11.066 1.00 97.12 112 GLY A CA 1
ATOM 863 C C . GLY A 1 112 ? 9.714 8.059 -10.472 1.00 97.12 112 GLY A C 1
ATOM 864 O O . GLY A 1 112 ? 8.747 8.305 -11.193 1.00 97.12 112 GLY A O 1
ATOM 865 N N . LEU A 1 113 ? 9.679 8.220 -9.150 1.00 97.88 113 LEU A N 1
ATOM 866 C CA . LEU A 1 113 ? 8.523 8.765 -8.447 1.00 97.88 113 LEU A CA 1
ATOM 867 C C . LEU A 1 113 ? 8.647 10.291 -8.322 1.00 97.88 113 LEU A C 1
ATOM 869 O O . LEU A 1 113 ? 9.494 10.798 -7.589 1.00 97.88 113 LEU A O 1
ATOM 873 N N . GLY A 1 114 ? 7.779 11.022 -9.022 1.00 97.50 114 GLY A N 1
ATOM 874 C CA . GLY A 1 114 ? 7.734 12.483 -8.945 1.00 97.50 114 GLY A CA 1
ATOM 875 C C . GLY A 1 114 ? 7.312 13.007 -7.565 1.00 97.50 114 GLY A C 1
ATOM 876 O O . GLY A 1 114 ? 6.612 12.333 -6.803 1.00 97.50 114 GLY A O 1
ATOM 877 N N . SER A 1 115 ? 7.685 14.252 -7.261 1.00 97.44 115 SER A N 1
ATOM 878 C CA . SER A 1 115 ? 7.350 14.922 -5.994 1.00 97.44 115 SER A CA 1
ATOM 879 C C . SER A 1 115 ? 5.842 15.063 -5.766 1.00 97.44 115 SER A C 1
ATOM 881 O O . SER A 1 115 ? 5.385 14.924 -4.634 1.00 97.44 115 SER A O 1
ATOM 883 N N . GLU A 1 116 ? 5.057 15.274 -6.825 1.00 97.50 116 GLU A N 1
ATOM 884 C CA . GLU A 1 116 ? 3.590 15.336 -6.756 1.00 97.50 116 GLU A CA 1
ATOM 885 C C . GLU A 1 116 ? 2.983 14.018 -6.257 1.00 97.50 116 GLU A C 1
ATOM 887 O O . GLU A 1 116 ? 2.097 14.018 -5.402 1.00 97.50 116 GLU A O 1
ATOM 892 N N . ALA A 1 117 ? 3.502 12.881 -6.731 1.00 97.88 117 ALA A N 1
ATOM 893 C CA . ALA A 1 117 ? 3.048 11.563 -6.302 1.00 97.88 117 ALA A CA 1
ATOM 894 C C . ALA A 1 117 ? 3.435 11.278 -4.842 1.00 97.88 117 ALA A C 1
ATOM 896 O O . ALA A 1 117 ? 2.645 10.705 -4.090 1.00 97.88 117 ALA A O 1
ATOM 897 N N . LEU A 1 118 ? 4.627 11.712 -4.420 1.00 98.00 118 LEU A N 1
ATOM 898 C CA . LEU A 1 118 ? 5.056 11.613 -3.025 1.00 98.00 118 LEU A CA 1
ATOM 899 C C . LEU A 1 118 ? 4.180 12.476 -2.103 1.00 98.00 118 LEU A C 1
ATOM 901 O O . LEU A 1 118 ? 3.759 12.009 -1.046 1.00 98.00 118 LEU A O 1
ATOM 905 N N . LEU A 1 119 ? 3.843 13.697 -2.527 1.00 97.62 119 LEU A N 1
ATOM 906 C CA . LEU A 1 119 ? 2.913 14.570 -1.810 1.00 97.62 119 LEU A CA 1
ATOM 907 C C . LEU A 1 119 ? 1.516 13.941 -1.715 1.00 97.62 119 LEU A C 1
ATOM 909 O O . LEU A 1 119 ? 0.908 13.952 -0.646 1.00 97.62 119 LEU A O 1
ATOM 913 N N . ALA A 1 120 ? 1.020 13.334 -2.795 1.00 97.81 120 ALA A N 1
ATOM 914 C CA . ALA A 1 120 ? -0.247 12.610 -2.775 1.00 97.81 120 ALA A CA 1
ATOM 915 C C . ALA A 1 120 ? -0.224 11.432 -1.783 1.00 97.81 120 ALA A C 1
ATOM 917 O O . ALA A 1 120 ? -1.220 11.194 -1.097 1.00 97.81 120 ALA A O 1
ATOM 918 N N . MET A 1 121 ? 0.907 10.722 -1.658 1.00 98.38 121 MET A N 1
ATOM 919 C CA . MET A 1 121 ? 1.070 9.651 -0.666 1.00 98.38 121 MET A CA 1
ATOM 920 C C . MET A 1 121 ? 1.035 10.205 0.759 1.00 98.38 121 MET A C 1
ATOM 922 O O . MET A 1 121 ? 0.358 9.642 1.616 1.00 98.38 121 MET A O 1
ATOM 926 N N . GLU A 1 122 ? 1.718 11.323 1.016 1.00 97.50 122 GLU A N 1
ATOM 927 C CA . GLU A 1 122 ? 1.677 11.995 2.317 1.00 97.50 122 GLU A CA 1
ATOM 928 C C . GLU A 1 122 ? 0.241 12.378 2.700 1.00 97.50 122 GLU A C 1
ATOM 930 O O . GLU A 1 122 ? -0.216 12.035 3.793 1.00 97.50 122 GLU A O 1
ATOM 935 N N . ILE A 1 123 ? -0.495 13.006 1.777 1.00 96.88 123 ILE A N 1
ATOM 936 C CA . ILE A 1 123 ? -1.896 13.390 1.986 1.00 96.88 123 ILE A CA 1
ATOM 937 C C . ILE A 1 123 ? -2.760 12.154 2.249 1.00 96.88 123 ILE A C 1
ATOM 939 O O . ILE A 1 123 ? -3.578 12.172 3.169 1.00 96.88 123 ILE A O 1
ATOM 943 N N . LEU A 1 124 ? -2.577 11.066 1.495 1.00 97.06 124 LEU A N 1
ATOM 944 C CA . LEU A 1 124 ? -3.305 9.813 1.706 1.00 97.06 124 LEU A CA 1
ATOM 945 C C . LEU A 1 124 ? -3.076 9.246 3.112 1.00 97.06 124 LEU A C 1
ATOM 947 O O . LEU A 1 124 ? -4.044 8.929 3.806 1.00 97.06 124 LEU A O 1
ATOM 951 N N . LEU A 1 125 ? -1.823 9.147 3.555 1.00 96.38 125 LEU A N 1
ATOM 952 C CA . LEU A 1 125 ? -1.490 8.598 4.871 1.00 96.38 125 LEU A CA 1
ATOM 953 C C . LEU A 1 125 ? -2.011 9.484 6.010 1.00 96.38 125 LEU A C 1
ATOM 955 O O . LEU A 1 125 ? -2.595 8.964 6.960 1.00 96.38 125 LEU A O 1
ATOM 959 N N . GLN A 1 126 ? -1.876 10.809 5.902 1.00 94.81 126 GLN A N 1
ATOM 960 C CA . GLN A 1 126 ? -2.427 11.757 6.880 1.00 94.81 126 GLN A CA 1
ATOM 961 C C . GLN A 1 126 ? -3.958 11.726 6.920 1.00 94.81 126 GLN A C 1
ATOM 963 O O . GLN A 1 126 ? -4.559 11.801 7.995 1.00 94.81 126 GLN A O 1
ATOM 968 N N . THR A 1 127 ? -4.599 11.571 5.761 1.00 93.81 127 THR A N 1
ATOM 969 C CA . THR A 1 127 ? -6.056 11.444 5.651 1.00 93.81 127 THR A CA 1
ATOM 970 C C . THR A 1 127 ? -6.531 10.181 6.364 1.00 93.81 127 THR A C 1
ATOM 972 O O . THR A 1 127 ? -7.387 10.256 7.242 1.00 93.81 127 THR A O 1
ATOM 975 N N . LEU A 1 128 ? -5.929 9.023 6.069 1.00 93.38 128 LEU A N 1
ATOM 976 C CA . LEU A 1 128 ? -6.258 7.766 6.748 1.00 93.38 128 LEU A CA 1
ATOM 977 C C . LEU A 1 128 ? -5.973 7.839 8.255 1.00 93.38 128 LEU A C 1
ATOM 979 O O . LEU A 1 128 ? -6.783 7.386 9.060 1.00 93.38 128 LEU A O 1
ATOM 983 N N . PHE A 1 129 ? -4.867 8.458 8.662 1.00 91.69 129 PHE A N 1
ATOM 984 C CA . PHE A 1 129 ? -4.560 8.677 10.074 1.00 91.69 129 PHE A CA 1
ATOM 985 C C . PHE A 1 129 ? -5.641 9.483 10.793 1.00 91.69 129 PHE A C 1
ATOM 987 O O . PHE A 1 129 ? -6.055 9.125 11.895 1.00 91.69 129 PHE A O 1
ATOM 994 N N . SER A 1 130 ? -6.110 10.560 10.165 1.00 89.25 130 SER A N 1
ATOM 995 C CA . SER A 1 130 ? -7.089 11.475 10.755 1.00 89.25 130 SER A CA 1
ATOM 996 C C . SER A 1 130 ? -8.486 10.863 10.828 1.00 89.25 130 SER A C 1
ATOM 998 O O . SER A 1 130 ? -9.227 11.133 11.768 1.00 89.25 130 SER A O 1
ATOM 1000 N N . LEU A 1 131 ? -8.838 10.020 9.854 1.00 87.56 131 LEU A N 1
ATOM 1001 C CA . LEU A 1 131 ? -10.180 9.456 9.701 1.00 87.56 131 LEU A CA 1
ATOM 1002 C C . LEU A 1 131 ? -10.403 8.129 10.441 1.00 87.56 131 LEU A C 1
ATOM 1004 O O . LEU A 1 131 ? -11.525 7.632 10.476 1.00 87.56 131 LEU A O 1
ATOM 1008 N N . THR A 1 132 ? -9.362 7.527 11.012 1.00 88.00 132 THR A N 1
ATOM 1009 C CA . THR A 1 132 ? -9.445 6.192 11.627 1.00 88.00 132 THR A CA 1
ATOM 1010 C C . THR A 1 132 ? -9.412 6.258 13.152 1.00 88.00 132 THR A C 1
ATOM 1012 O O . THR A 1 132 ? -8.958 7.227 13.760 1.00 88.00 132 THR A O 1
ATOM 1015 N N . SER A 1 133 ? -9.887 5.203 13.814 1.00 86.12 133 SER A N 1
ATOM 1016 C CA . SER A 1 133 ? -9.901 5.114 15.278 1.00 86.12 133 SER A CA 1
ATOM 1017 C C . SER A 1 133 ? -8.491 5.171 15.893 1.00 86.12 133 SER A C 1
ATOM 1019 O O . SER A 1 133 ? -7.514 4.762 15.251 1.00 86.12 133 SER A O 1
ATOM 1021 N N . PRO A 1 134 ? -8.344 5.631 17.148 1.00 85.50 134 PRO A N 1
ATOM 1022 C CA . PRO A 1 134 ? -7.114 5.426 17.911 1.00 85.50 134 PRO A CA 1
ATOM 1023 C C . PRO A 1 134 ? -6.713 3.943 17.956 1.00 85.50 134 PRO A C 1
ATOM 1025 O O . PRO A 1 134 ? -7.565 3.058 17.883 1.00 85.50 134 PRO A O 1
ATOM 1028 N N . GLY A 1 135 ? -5.411 3.663 18.030 1.00 87.88 135 GLY A N 1
ATOM 1029 C CA . GLY A 1 135 ? -4.873 2.299 17.963 1.00 87.88 135 GLY A CA 1
ATOM 1030 C C . GLY A 1 135 ? -4.853 1.652 16.574 1.00 87.88 135 GLY A C 1
ATOM 1031 O O . GLY A 1 135 ? -4.278 0.573 16.435 1.00 87.88 135 GLY A O 1
ATOM 1032 N N . THR A 1 136 ? -5.426 2.290 15.545 1.00 91.94 136 THR A N 1
ATOM 1033 C CA . THR A 1 136 ? -5.256 1.850 14.151 1.00 91.94 136 THR A CA 1
ATOM 1034 C C . THR A 1 136 ? -3.784 1.942 13.757 1.00 91.94 136 THR A C 1
ATOM 1036 O O . THR A 1 136 ? -3.105 2.927 14.063 1.00 91.94 136 THR A O 1
ATOM 1039 N N . ARG A 1 137 ? -3.291 0.913 13.069 1.00 94.75 137 ARG A N 1
ATOM 1040 C CA . ARG A 1 137 ? -1.917 0.845 12.568 1.00 94.75 137 ARG A CA 1
ATOM 1041 C C . ARG A 1 137 ? -1.871 0.939 11.051 1.00 94.75 137 ARG A C 1
ATOM 1043 O O . ARG A 1 137 ? -2.842 0.604 10.373 1.00 94.75 137 ARG A O 1
ATOM 1050 N N . PHE A 1 138 ? -0.725 1.350 10.528 1.00 96.75 138 PHE A N 1
ATOM 1051 C CA . PHE A 1 138 ? -0.518 1.574 9.103 1.00 96.75 138 PHE A CA 1
ATOM 1052 C C . PHE A 1 138 ? 0.775 0.909 8.654 1.00 96.75 138 PHE A C 1
ATOM 1054 O O . PHE A 1 138 ? 1.838 1.165 9.212 1.00 96.75 138 PHE A O 1
ATOM 1061 N N . LEU A 1 139 ? 0.679 0.075 7.628 1.00 97.94 139 LEU A N 1
ATOM 1062 C CA . LEU A 1 139 ? 1.806 -0.576 6.982 1.00 97.94 139 LEU A CA 1
ATOM 1063 C C . LEU A 1 139 ? 1.888 -0.095 5.535 1.00 97.94 139 LEU A C 1
ATOM 1065 O O . LEU A 1 139 ? 1.058 -0.478 4.709 1.00 97.94 139 LEU A O 1
ATOM 1069 N N . LEU A 1 140 ? 2.885 0.730 5.224 1.00 98.12 140 LEU A N 1
ATOM 1070 C CA . LEU A 1 140 ? 3.201 1.118 3.853 1.00 98.12 140 LEU A CA 1
ATOM 1071 C C . LEU A 1 140 ? 4.171 0.100 3.252 1.00 98.12 140 LEU A C 1
ATOM 1073 O O . LEU A 1 140 ? 5.271 -0.112 3.758 1.00 98.12 140 LEU A O 1
ATOM 1077 N N . SER A 1 141 ? 3.765 -0.537 2.163 1.00 97.62 141 SER A N 1
ATOM 1078 C CA . SER A 1 141 ? 4.612 -1.444 1.396 1.00 97.62 141 SER A CA 1
ATOM 1079 C C . SER A 1 141 ?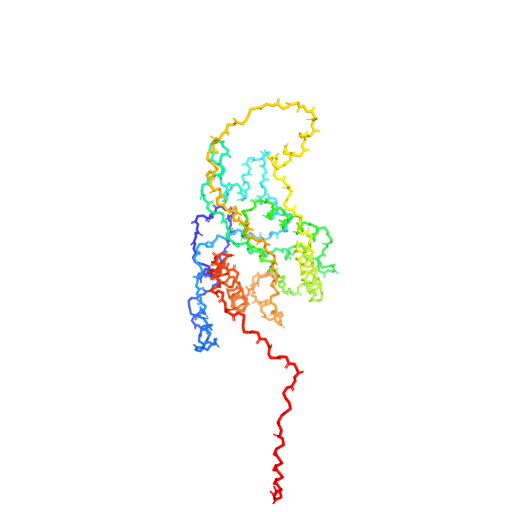 5.408 -0.671 0.346 1.00 97.62 141 SER A C 1
ATOM 1081 O O . SER A 1 141 ? 4.869 0.206 -0.327 1.00 97.62 141 SER A O 1
ATOM 1083 N N . GLY A 1 142 ? 6.679 -1.034 0.173 1.00 96.25 142 GLY A N 1
ATOM 1084 C CA . GLY A 1 142 ? 7.481 -0.556 -0.950 1.00 96.25 142 GLY A CA 1
ATOM 1085 C C . GLY A 1 142 ? 7.005 -1.102 -2.303 1.00 96.25 142 GLY A C 1
ATOM 1086 O O . GLY A 1 142 ? 6.347 -2.140 -2.396 1.00 96.25 142 GLY A O 1
ATOM 1087 N N . LEU A 1 143 ? 7.366 -0.389 -3.363 1.00 95.25 143 LEU A N 1
ATOM 1088 C CA . LEU A 1 143 ? 7.115 -0.712 -4.759 1.00 95.25 143 LEU A CA 1
ATOM 1089 C C . LEU A 1 143 ? 8.006 -1.864 -5.226 1.00 95.25 143 LEU A C 1
ATOM 1091 O O . LEU A 1 143 ? 9.192 -1.931 -4.895 1.00 95.25 143 LEU A O 1
ATOM 1095 N N . PHE A 1 144 ? 7.433 -2.756 -6.032 1.00 93.50 144 PHE A N 1
ATOM 1096 C CA . PHE A 1 144 ? 8.173 -3.844 -6.667 1.00 93.50 144 PHE A CA 1
ATOM 1097 C C . PHE A 1 144 ? 8.987 -3.341 -7.863 1.00 93.50 144 PHE A C 1
ATOM 1099 O O . PHE A 1 144 ? 8.556 -2.438 -8.585 1.00 93.50 144 PHE A O 1
ATOM 1106 N N . TYR A 1 145 ? 10.132 -3.980 -8.116 1.00 91.31 145 TYR A N 1
ATOM 1107 C CA . TYR A 1 145 ? 10.922 -3.723 -9.318 1.00 91.31 145 TYR A CA 1
ATOM 1108 C C . TYR A 1 145 ? 10.128 -4.012 -10.589 1.00 91.31 145 TYR A C 1
ATOM 1110 O O . TYR A 1 145 ? 9.321 -4.940 -10.654 1.00 91.31 145 TYR A O 1
ATOM 1118 N N . ARG A 1 146 ? 10.401 -3.241 -11.638 1.00 88.94 146 ARG A N 1
ATOM 1119 C CA . ARG A 1 146 ? 9.787 -3.388 -12.959 1.00 88.94 146 ARG A CA 1
ATOM 1120 C C . ARG A 1 146 ? 10.875 -3.488 -14.013 1.00 88.94 146 ARG A C 1
ATOM 1122 O O . ARG A 1 146 ? 11.990 -3.048 -13.788 1.00 88.94 146 ARG A O 1
ATOM 1129 N N . LYS A 1 147 ? 10.576 -4.105 -15.154 1.00 87.69 147 LYS A N 1
ATOM 1130 C CA . LYS A 1 147 ? 11.559 -4.217 -16.249 1.00 87.69 147 LYS A CA 1
ATOM 1131 C C . LYS A 1 147 ? 11.726 -2.918 -17.031 1.00 87.69 147 LYS A C 1
ATOM 1133 O O . LYS A 1 147 ? 12.772 -2.702 -17.623 1.00 87.69 147 LYS A O 1
ATOM 1138 N N . ASP A 1 148 ? 10.683 -2.097 -17.056 1.00 89.31 148 ASP A N 1
ATOM 1139 C CA . ASP A 1 148 ? 10.623 -0.841 -17.799 1.00 89.31 148 ASP A CA 1
ATOM 1140 C C . ASP A 1 148 ? 11.021 0.384 -16.962 1.00 89.31 148 ASP A C 1
ATOM 1142 O O . ASP A 1 148 ? 11.060 1.490 -17.490 1.00 89.31 148 ASP A O 1
ATOM 1146 N N . ILE A 1 149 ? 11.332 0.192 -15.675 1.00 92.75 149 ILE A N 1
ATOM 1147 C CA . ILE A 1 149 ? 11.819 1.232 -14.765 1.00 92.75 149 ILE A CA 1
ATOM 1148 C C . ILE A 1 149 ? 13.179 0.773 -14.213 1.00 92.75 149 ILE A C 1
ATOM 1150 O O . ILE A 1 149 ? 13.237 -0.326 -13.656 1.00 92.75 149 ILE A O 1
ATOM 1154 N N . PRO A 1 150 ? 14.254 1.573 -14.329 1.00 93.75 150 PRO A N 1
ATOM 1155 C CA . PRO A 1 150 ? 15.533 1.290 -13.682 1.00 93.75 150 PRO A CA 1
ATOM 1156 C C . PRO A 1 150 ? 15.374 1.006 -12.183 1.00 93.75 150 PRO A C 1
ATOM 1158 O O . PRO A 1 150 ? 14.632 1.706 -11.485 1.00 93.75 150 PRO A O 1
ATOM 1161 N N . SER A 1 151 ? 16.067 -0.016 -11.679 1.00 92.69 151 SER A N 1
ATOM 1162 C CA . SER A 1 151 ? 15.955 -0.446 -10.279 1.00 92.69 151 SER A CA 1
ATOM 1163 C C . SER A 1 151 ? 16.335 0.662 -9.302 1.00 92.69 151 SER A C 1
ATOM 1165 O O . SER A 1 151 ? 15.681 0.814 -8.276 1.00 92.69 151 SER A O 1
ATOM 1167 N N . GLU A 1 152 ? 17.292 1.513 -9.671 1.00 95.31 152 GLU A N 1
ATOM 1168 C CA . GLU A 1 152 ? 17.751 2.648 -8.872 1.00 95.31 152 GLU A CA 1
ATOM 1169 C C . GLU A 1 152 ? 16.635 3.677 -8.641 1.00 95.31 152 GLU A C 1
ATOM 1171 O O . GLU A 1 152 ? 16.565 4.295 -7.579 1.00 95.31 152 GLU A O 1
ATOM 1176 N N . LEU A 1 153 ? 15.726 3.845 -9.610 1.00 96.25 153 LEU A N 1
ATOM 1177 C CA . LEU A 1 153 ? 14.570 4.736 -9.471 1.00 96.25 153 LEU A CA 1
ATOM 1178 C C . LEU A 1 153 ? 13.495 4.131 -8.560 1.00 96.25 153 LEU A C 1
ATOM 1180 O O . LEU A 1 153 ? 12.825 4.861 -7.829 1.00 96.25 153 LEU A O 1
ATOM 1184 N N . VAL A 1 154 ? 13.341 2.804 -8.570 1.00 95.06 154 VAL A N 1
ATOM 1185 C CA . VAL A 1 154 ? 12.449 2.096 -7.639 1.00 95.06 154 VAL A CA 1
ATOM 1186 C C . VAL A 1 154 ? 13.015 2.138 -6.216 1.00 95.06 154 VAL A C 1
ATOM 1188 O O . VAL A 1 154 ? 12.271 2.400 -5.271 1.00 95.06 154 VAL A O 1
ATOM 1191 N N . ASP A 1 155 ? 14.326 1.951 -6.059 1.00 95.25 155 ASP A N 1
ATOM 1192 C CA . ASP A 1 155 ? 15.026 2.070 -4.778 1.00 95.25 155 ASP A CA 1
ATOM 1193 C C . ASP A 1 155 ? 14.903 3.482 -4.205 1.00 95.25 155 ASP A C 1
ATOM 1195 O O . ASP A 1 155 ? 14.586 3.647 -3.025 1.00 95.25 155 ASP A O 1
ATOM 1199 N N . LEU A 1 156 ? 15.075 4.504 -5.049 1.00 96.50 156 LEU A N 1
ATOM 1200 C CA . LEU A 1 156 ? 14.876 5.897 -4.661 1.00 96.50 156 LEU A CA 1
ATOM 1201 C C . LEU A 1 156 ? 13.441 6.146 -4.176 1.00 96.50 156 LEU A C 1
ATOM 1203 O O . LEU A 1 156 ? 13.258 6.719 -3.102 1.00 96.50 156 LEU A O 1
ATOM 1207 N N . ALA A 1 157 ? 12.431 5.668 -4.909 1.00 97.50 157 ALA A N 1
ATOM 1208 C CA . ALA A 1 157 ? 11.028 5.793 -4.510 1.00 97.50 157 ALA A CA 1
ATOM 1209 C C . ALA A 1 157 ? 10.738 5.091 -3.169 1.00 97.50 157 ALA A C 1
ATOM 1211 O O . ALA A 1 157 ? 10.072 5.644 -2.294 1.00 97.50 157 ALA A O 1
ATOM 1212 N N . ASN A 1 158 ? 11.281 3.887 -2.970 1.00 97.62 158 ASN A N 1
ATOM 1213 C CA . ASN A 1 158 ? 11.134 3.137 -1.723 1.00 97.62 158 ASN A CA 1
ATOM 1214 C C . ASN A 1 158 ? 11.814 3.829 -0.541 1.00 97.62 158 ASN A C 1
ATOM 1216 O O . ASN A 1 158 ? 11.249 3.871 0.553 1.00 97.62 158 ASN A O 1
ATOM 1220 N N . LYS A 1 159 ? 12.988 4.426 -0.763 1.00 97.12 159 LYS A N 1
ATOM 1221 C CA . LYS A 1 159 ? 13.667 5.246 0.240 1.00 97.12 159 LYS A CA 1
ATOM 1222 C C . LYS A 1 159 ? 12.825 6.467 0.618 1.00 97.12 159 LYS A C 1
ATOM 1224 O O . LYS A 1 159 ? 12.648 6.732 1.803 1.00 97.12 159 LYS A O 1
ATOM 1229 N N . GLN A 1 160 ? 12.244 7.160 -0.361 1.00 97.75 160 GLN A N 1
ATOM 1230 C CA . GLN A 1 160 ? 11.350 8.296 -0.113 1.00 97.75 160 GLN A CA 1
ATOM 1231 C C . GLN A 1 160 ? 10.105 7.888 0.692 1.00 97.75 160 GLN A C 1
ATOM 1233 O O . GLN A 1 160 ? 9.700 8.602 1.607 1.00 97.75 160 GLN A O 1
ATOM 1238 N N . PHE A 1 161 ? 9.511 6.724 0.410 1.00 98.19 161 PHE A N 1
ATOM 1239 C CA . PHE A 1 161 ? 8.406 6.179 1.210 1.00 98.19 161 PHE A CA 1
ATOM 1240 C C . PHE A 1 161 ? 8.816 5.864 2.649 1.00 98.19 161 PHE A C 1
ATOM 1242 O O . PHE A 1 161 ? 8.070 6.167 3.582 1.00 98.19 161 PHE A O 1
ATOM 1249 N N . GLN A 1 162 ? 10.003 5.296 2.847 1.00 97.44 162 GLN A N 1
ATOM 1250 C CA . GLN A 1 162 ? 10.540 5.046 4.180 1.00 97.44 162 GLN A CA 1
ATOM 1251 C C . GLN A 1 162 ? 10.759 6.355 4.956 1.00 97.44 162 GLN A C 1
ATOM 1253 O O . GLN A 1 162 ? 10.339 6.465 6.108 1.00 97.44 162 GLN A O 1
ATOM 1258 N N . GLU A 1 163 ? 11.368 7.362 4.326 1.00 96.88 163 GLU A N 1
ATOM 1259 C CA . GLU A 1 163 ? 11.577 8.693 4.910 1.00 96.88 163 GLU A CA 1
ATOM 1260 C C . GLU A 1 163 ? 10.245 9.369 5.268 1.00 96.88 163 GLU A C 1
ATOM 1262 O O . GLU A 1 163 ? 10.117 9.952 6.347 1.00 96.88 163 GLU A O 1
ATOM 1267 N N . LEU A 1 164 ? 9.225 9.232 4.415 1.00 97.06 164 LEU A N 1
ATOM 1268 C CA . LEU A 1 164 ? 7.878 9.732 4.679 1.00 97.06 164 LEU A CA 1
ATOM 1269 C C . LEU A 1 164 ? 7.245 9.066 5.911 1.00 97.06 164 LEU A C 1
ATOM 1271 O O . LEU A 1 164 ? 6.675 9.758 6.754 1.00 97.06 164 LEU A O 1
ATOM 1275 N N . VAL A 1 165 ? 7.370 7.744 6.059 1.00 96.25 165 VAL A N 1
ATOM 1276 C CA . VAL A 1 165 ? 6.882 7.026 7.249 1.00 96.25 165 VAL A CA 1
ATOM 1277 C C . VAL A 1 165 ? 7.577 7.524 8.518 1.00 96.25 165 VAL A C 1
ATOM 1279 O O . VAL A 1 165 ? 6.901 7.805 9.508 1.00 96.25 165 VAL A O 1
ATOM 1282 N N . VAL A 1 166 ? 8.901 7.713 8.485 1.00 95.44 166 VAL A N 1
ATOM 1283 C CA . VAL A 1 166 ? 9.661 8.270 9.620 1.00 95.44 166 VAL A CA 1
ATOM 1284 C C . VAL A 1 166 ? 9.197 9.692 9.950 1.00 95.44 166 VAL A C 1
ATOM 1286 O O . VAL A 1 166 ? 8.977 10.014 11.119 1.00 95.44 166 VAL A O 1
ATOM 1289 N N . LYS A 1 167 ? 8.993 10.538 8.932 1.00 94.56 167 LYS A N 1
ATOM 1290 C CA . LYS A 1 167 ? 8.463 11.899 9.094 1.00 94.56 167 LYS A CA 1
ATOM 1291 C C . LYS A 1 167 ? 7.098 11.888 9.784 1.00 94.56 167 LYS A C 1
ATOM 1293 O O . LYS A 1 167 ? 6.907 12.648 10.727 1.00 94.56 167 LYS A O 1
ATOM 1298 N N . LEU A 1 168 ? 6.165 11.039 9.352 1.00 92.44 168 LEU A N 1
ATOM 1299 C CA . LEU A 1 168 ? 4.819 10.964 9.934 1.00 92.44 168 LEU A CA 1
ATOM 1300 C C . LEU A 1 168 ? 4.824 10.400 11.357 1.00 92.44 168 LEU A C 1
ATOM 1302 O O . LEU A 1 168 ? 4.073 10.878 12.203 1.00 92.44 168 LEU A O 1
ATOM 1306 N N . GLN A 1 169 ? 5.692 9.428 11.639 1.00 90.75 169 GLN A N 1
ATOM 1307 C CA . GLN A 1 169 ? 5.841 8.860 12.977 1.00 90.75 169 GLN A CA 1
ATOM 1308 C C . GLN A 1 169 ? 6.367 9.899 13.981 1.00 90.75 169 GLN A C 1
ATOM 1310 O O . GLN A 1 169 ? 5.897 9.943 15.115 1.00 90.75 169 GLN A O 1
ATOM 1315 N N . ASN A 1 170 ? 7.306 10.751 13.559 1.00 89.50 170 ASN A N 1
ATOM 1316 C CA . ASN A 1 170 ? 7.924 11.771 14.414 1.00 89.50 170 ASN A CA 1
ATOM 1317 C C . ASN A 1 170 ? 7.136 13.087 14.467 1.00 89.50 170 ASN A C 1
ATOM 1319 O O . ASN A 1 170 ? 7.212 13.816 15.450 1.00 89.50 170 ASN A O 1
ATOM 1323 N N . GLY A 1 171 ? 6.428 13.419 13.389 1.00 81.62 171 GLY A N 1
ATOM 1324 C CA . GLY A 1 171 ? 5.688 14.668 13.229 1.00 81.62 171 GLY A CA 1
ATOM 1325 C C . GLY A 1 171 ? 4.203 14.555 13.544 1.00 81.62 171 GLY A C 1
ATOM 1326 O O . GLY A 1 171 ? 3.474 15.507 13.274 1.00 81.62 171 GLY A O 1
ATOM 1327 N N . SER A 1 172 ? 3.739 13.407 14.054 1.00 62.75 172 SER A N 1
ATOM 1328 C CA . SER A 1 172 ? 2.330 13.211 14.378 1.00 62.75 172 SER A CA 1
ATOM 1329 C C . SER A 1 172 ? 1.878 14.336 15.315 1.00 62.75 172 SER A C 1
ATOM 1331 O O . SER A 1 172 ? 2.423 14.444 16.415 1.00 62.75 172 SER A O 1
ATOM 1333 N N . PRO A 1 173 ? 0.927 15.194 14.895 1.00 53.72 173 PRO A N 1
ATOM 1334 C CA . PRO A 1 173 ? 0.479 16.297 15.725 1.00 53.72 173 PRO A CA 1
ATOM 1335 C C . PRO A 1 173 ? -0.062 15.715 17.027 1.00 53.72 173 PRO A C 1
ATOM 1337 O O . PRO A 1 173 ? -0.883 14.792 16.996 1.00 53.72 173 PRO A O 1
ATOM 1340 N N . GLU A 1 174 ? 0.428 16.234 18.156 1.00 55.22 174 GLU A N 1
ATOM 1341 C CA . GLU A 1 174 ? -0.202 16.032 19.461 1.00 55.22 174 GLU A CA 1
ATOM 1342 C C . GLU A 1 174 ? -1.718 16.191 19.270 1.00 55.22 174 GLU A C 1
ATOM 1344 O O . GLU A 1 174 ? -2.135 17.157 18.608 1.00 55.22 174 GLU A O 1
ATOM 1349 N N . PRO A 1 175 ? -2.543 15.233 19.737 1.00 56.59 175 PRO A N 1
ATOM 1350 C CA . PRO A 1 175 ? -3.983 15.309 19.564 1.00 56.59 175 PRO A CA 1
ATOM 1351 C C . PRO A 1 175 ? -4.429 16.678 20.063 1.00 56.59 175 PRO A C 1
ATOM 1353 O O . PRO A 1 175 ? -4.237 17.018 21.229 1.00 56.59 175 PRO A O 1
ATOM 1356 N N . SER A 1 176 ? -4.945 17.501 19.146 1.00 46.44 176 SER A N 1
ATOM 1357 C CA . SER A 1 176 ? -5.410 18.835 19.509 1.00 46.44 176 SER A CA 1
ATOM 1358 C C . SER A 1 176 ? -6.420 18.674 20.647 1.00 46.44 176 SER A C 1
ATOM 1360 O O . SER A 1 176 ? -7.299 17.814 20.521 1.00 46.44 176 SER A O 1
ATOM 1362 N N . PRO A 1 177 ? -6.283 19.431 21.753 1.00 47.94 177 PRO A N 1
ATOM 1363 C CA . PRO A 1 177 ? -7.117 19.243 22.931 1.00 47.94 177 PRO A CA 1
ATOM 1364 C C . PRO A 1 177 ? -8.578 19.301 22.513 1.00 47.94 177 PRO A C 1
ATOM 1366 O O . PRO A 1 177 ? -8.955 20.137 21.679 1.00 47.94 177 PRO A O 1
ATOM 1369 N N . SER A 1 178 ? -9.375 18.385 23.054 1.00 55.00 178 SER A N 1
ATOM 1370 C CA . SER A 1 178 ? -10.787 18.270 22.702 1.00 55.00 178 SER A CA 1
ATOM 1371 C C . SER A 1 178 ? -11.505 19.619 22.902 1.00 55.00 178 SER A C 1
ATOM 1373 O O . SER A 1 178 ? -11.093 20.416 23.753 1.00 55.00 178 SER A O 1
ATOM 1375 N N . PRO A 1 179 ? -12.578 19.918 22.146 1.00 56.94 179 PRO A N 1
ATOM 1376 C CA . PRO A 1 179 ? -13.341 21.159 22.322 1.00 56.94 179 PRO A CA 1
ATOM 1377 C C . PRO A 1 179 ? -13.786 21.406 23.775 1.00 56.94 179 PRO A C 1
ATOM 1379 O O . PRO A 1 179 ? -13.861 22.557 24.209 1.00 56.94 179 PRO A O 1
ATOM 1382 N N . ASP A 1 180 ? -14.000 20.331 24.538 1.00 62.75 180 ASP A N 1
ATOM 1383 C CA . ASP A 1 180 ? -14.386 20.371 25.950 1.00 62.75 180 ASP A CA 1
ATOM 1384 C C . ASP A 1 180 ? -13.213 20.756 26.875 1.00 62.75 180 ASP A C 1
ATOM 1386 O O . ASP A 1 180 ? -13.386 21.526 27.822 1.00 62.75 180 ASP A O 1
ATOM 1390 N N . GLU A 1 181 ? -11.983 20.326 26.573 1.00 57.25 181 GLU A N 1
ATOM 1391 C CA . GLU A 1 181 ? -10.777 20.747 27.308 1.00 57.25 181 GLU A CA 1
ATOM 1392 C C . GLU A 1 181 ? -10.416 22.212 27.038 1.00 57.25 181 GLU A C 1
ATOM 1394 O O . GLU A 1 181 ? -9.936 22.917 27.930 1.00 57.25 181 GLU A O 1
ATOM 1399 N N . GLN A 1 182 ? -10.707 22.715 25.836 1.00 53.28 182 GLN A N 1
ATOM 1400 C CA . GLN A 1 182 ? -10.463 24.117 25.485 1.00 53.28 182 GLN A CA 1
ATOM 1401 C C . GLN A 1 182 ? -11.406 25.089 26.218 1.00 53.28 182 GLN A C 1
ATOM 1403 O O . GLN A 1 182 ? -11.041 26.247 26.441 1.00 53.28 182 GLN A O 1
ATOM 1408 N N . GLN A 1 183 ? -12.587 24.637 26.663 1.00 57.03 183 GLN A N 1
ATOM 1409 C CA . GLN A 1 183 ? -13.504 25.460 27.463 1.00 57.03 183 GLN A CA 1
ATOM 1410 C C . GLN A 1 183 ? -13.045 25.641 28.920 1.00 57.03 183 GLN A C 1
ATOM 1412 O O . GLN A 1 183 ? -13.317 26.687 29.513 1.00 57.03 183 GLN A O 1
ATOM 1417 N N . SER A 1 184 ? -12.273 24.700 29.473 1.00 55.56 184 SER A N 1
ATOM 1418 C CA . SER A 1 184 ? -11.757 24.769 30.851 1.00 55.56 184 SER A CA 1
ATOM 1419 C C . SER A 1 184 ? -10.749 25.914 31.070 1.00 55.56 184 SER A C 1
ATOM 1421 O O . SER A 1 184 ? -10.681 26.511 32.146 1.00 55.56 184 SER A O 1
ATOM 1423 N N . TYR A 1 185 ? -10.014 26.326 30.031 1.00 52.72 185 TYR A N 1
ATOM 1424 C CA . TYR A 1 185 ? -8.988 27.374 30.145 1.00 52.72 185 TYR A CA 1
ATOM 1425 C C . TYR A 1 185 ? -9.512 28.813 30.026 1.00 52.72 185 TYR A C 1
ATOM 1427 O O . TYR A 1 185 ? -8.773 29.758 30.309 1.00 52.72 185 TYR A O 1
ATOM 1435 N N . ARG A 1 186 ? -10.782 29.019 29.649 1.00 53.97 186 ARG A N 1
ATOM 1436 C CA . ARG A 1 186 ? -11.331 30.364 29.387 1.00 53.97 186 ARG A CA 1
ATOM 1437 C C . ARG A 1 186 ? -11.982 31.043 30.600 1.00 53.97 186 ARG A C 1
ATOM 1439 O O . ARG A 1 186 ? -12.430 32.181 30.487 1.00 53.97 186 ARG A O 1
ATOM 1446 N N . GLY A 1 187 ? -12.002 30.390 31.762 1.00 53.88 187 GLY A N 1
ATOM 1447 C CA . GLY A 1 187 ? -12.732 30.843 32.951 1.00 53.88 187 GLY A CA 1
ATOM 1448 C C . GLY A 1 187 ? -11.866 31.155 34.176 1.00 53.88 187 GLY A C 1
ATOM 1449 O O . GLY A 1 187 ? -12.080 30.568 35.228 1.00 53.88 187 GLY A O 1
ATOM 1450 N N . LYS A 1 188 ? -10.914 32.095 34.097 1.00 51.50 188 LYS A N 1
ATOM 1451 C CA . LYS A 1 188 ? -10.335 32.741 35.300 1.00 51.50 188 LYS A CA 1
ATOM 1452 C C . LYS A 1 188 ? -10.696 34.225 35.354 1.00 51.50 188 LYS A C 1
ATOM 1454 O O . LYS A 1 188 ? -9.837 35.100 35.333 1.00 51.50 188 LYS A O 1
ATOM 1459 N N . GLY A 1 189 ? -11.997 34.497 35.438 1.00 56.44 189 GLY A N 1
ATOM 1460 C CA . GLY A 1 189 ? -12.522 35.767 35.936 1.00 56.44 189 GLY A CA 1
ATOM 1461 C C . GLY A 1 189 ? -12.695 35.688 37.453 1.00 56.44 189 GLY A C 1
ATOM 1462 O O . GLY A 1 189 ? -13.369 34.791 37.951 1.00 56.44 189 GLY A O 1
ATOM 1463 N N . LYS A 1 190 ? -12.060 36.603 38.192 1.00 62.47 190 LYS A N 1
ATOM 1464 C CA . LYS A 1 190 ? -12.216 36.767 39.646 1.00 62.47 190 LYS A CA 1
ATOM 1465 C C . LYS A 1 190 ? -13.683 37.076 39.993 1.00 62.47 190 LYS A C 1
ATOM 1467 O O . LYS A 1 190 ? -14.208 38.079 39.520 1.00 62.47 190 LYS A O 1
ATOM 1472 N N . GLY A 1 191 ? -14.299 36.278 40.864 1.00 43.62 191 GLY A N 1
ATOM 1473 C CA . GLY A 1 191 ? -15.619 36.539 41.456 1.00 43.62 191 GLY A CA 1
ATOM 1474 C C . GLY A 1 191 ? -15.803 35.781 42.783 1.00 43.62 191 GLY A C 1
ATOM 1475 O O . GLY A 1 191 ? -15.171 34.738 42.948 1.00 43.62 191 GLY A O 1
ATOM 1476 N N . PRO A 1 192 ? -16.561 36.326 43.758 1.00 55.81 192 PRO A N 1
ATOM 1477 C CA . PRO A 1 192 ? -16.356 36.059 45.181 1.00 55.81 192 PRO A CA 1
ATOM 1478 C C . PRO A 1 192 ? -17.100 34.837 45.738 1.00 55.81 192 PRO A C 1
ATOM 1480 O O . PRO A 1 192 ? -18.025 34.290 45.147 1.00 55.81 192 PRO A O 1
ATOM 1483 N N . ALA A 1 193 ? -16.635 34.457 46.927 1.00 63.38 193 ALA A N 1
ATOM 1484 C CA . ALA A 1 193 ? -16.993 33.310 47.744 1.00 63.38 193 ALA A CA 1
ATOM 1485 C C . ALA A 1 193 ? -18.497 33.104 47.987 1.00 63.38 193 ALA A C 1
ATOM 1487 O O . ALA A 1 193 ? -19.143 33.986 48.544 1.00 63.38 193 ALA A O 1
ATOM 1488 N N . HIS A 1 194 ? -18.991 31.878 47.759 1.00 52.12 194 HIS A N 1
ATOM 1489 C CA . HIS A 1 194 ? -19.938 31.240 48.678 1.00 52.12 194 HIS A CA 1
ATOM 1490 C C . HIS A 1 194 ? -20.145 29.730 48.460 1.00 52.12 194 HIS A C 1
ATOM 1492 O O . HIS A 1 194 ? -20.097 29.227 47.347 1.00 52.12 194 HIS A O 1
ATOM 1498 N N . GLN A 1 195 ? -20.436 29.088 49.598 1.00 46.09 195 GLN A N 1
ATOM 1499 C CA . GLN A 1 195 ? -21.085 27.792 49.840 1.00 46.09 195 GLN A CA 1
ATOM 1500 C C . GLN A 1 195 ? -20.336 26.483 49.531 1.00 46.09 195 GLN A C 1
ATOM 1502 O O . GLN A 1 195 ? -20.319 25.954 48.426 1.00 46.09 195 GLN A O 1
ATOM 1507 N N . LYS A 1 196 ? -19.818 25.905 50.627 1.00 50.88 196 LYS A N 1
ATOM 1508 C CA . LYS A 1 196 ? -19.488 24.486 50.783 1.00 50.88 196 LYS A CA 1
ATOM 1509 C C . LYS A 1 196 ? -20.772 23.653 50.710 1.00 50.88 196 LYS A C 1
ATOM 1511 O O . LYS A 1 196 ? -21.636 23.802 51.570 1.00 50.88 196 LYS A O 1
ATOM 1516 N N . SER A 1 197 ? -20.857 22.757 49.734 1.00 52.69 197 SER A N 1
ATOM 1517 C CA . SER A 1 197 ? -21.726 21.582 49.798 1.00 52.69 197 SER A CA 1
ATOM 1518 C C . SER A 1 197 ? -20.862 20.342 49.576 1.00 52.69 197 SER A C 1
ATOM 1520 O O . SER A 1 197 ? -20.224 20.189 48.535 1.00 52.69 197 SER A O 1
ATOM 1522 N N . ASP A 1 198 ? -20.788 19.505 50.610 1.00 53.72 198 ASP A N 1
ATOM 1523 C CA . ASP A 1 198 ? -20.189 18.175 50.559 1.00 53.72 198 ASP A CA 1
ATOM 1524 C C . ASP A 1 198 ? -21.048 17.297 49.645 1.00 53.72 198 ASP A C 1
ATOM 1526 O O . ASP A 1 198 ? -22.161 16.907 49.997 1.00 53.72 198 ASP A O 1
ATOM 1530 N N . SER A 1 199 ? -20.536 16.992 48.456 1.00 49.72 199 SER A N 1
ATOM 1531 C CA . SER A 1 199 ? -21.068 15.934 47.603 1.00 49.72 199 SER A CA 1
ATOM 1532 C C . SER A 1 199 ? -19.928 14.984 47.256 1.00 49.72 199 SER A C 1
ATOM 1534 O O . SER A 1 199 ? -18.856 15.397 46.814 1.00 49.72 199 SER A O 1
ATOM 1536 N N . GLY A 1 200 ? -20.143 13.706 47.574 1.00 51.72 200 GLY A N 1
ATOM 1537 C CA . GLY A 1 200 ? -19.153 12.642 47.479 1.00 51.72 200 GLY A CA 1
ATOM 1538 C C . GLY A 1 200 ? -18.564 12.537 46.078 1.00 51.72 200 GLY A C 1
ATOM 1539 O O . GLY A 1 200 ? -19.270 12.268 45.107 1.00 51.72 200 GLY A O 1
ATOM 1540 N N . VAL A 1 201 ? -17.250 12.735 45.995 1.00 51.75 201 VAL A N 1
ATOM 1541 C CA . VAL A 1 201 ? -16.464 12.567 44.776 1.00 51.75 201 VAL A CA 1
ATOM 1542 C C . VAL A 1 201 ? -16.404 11.073 44.467 1.00 51.75 201 VAL A C 1
ATOM 1544 O O . VAL A 1 201 ? -15.577 10.336 44.998 1.00 51.75 201 VAL A O 1
ATOM 1547 N N . SER A 1 202 ? -17.333 10.616 43.630 1.00 54.50 202 SER A N 1
ATOM 1548 C CA . SER A 1 202 ? -17.266 9.305 42.992 1.00 54.50 202 SER A CA 1
ATOM 1549 C C . SER A 1 202 ? -15.990 9.268 42.154 1.00 54.50 202 SER A C 1
ATOM 1551 O O . SER A 1 202 ? -15.867 10.018 41.187 1.00 54.50 202 SER A O 1
ATOM 1553 N N . GLY A 1 203 ? -15.021 8.447 42.565 1.00 48.81 203 GLY A N 1
ATOM 1554 C CA . GLY A 1 203 ? -13.724 8.309 41.910 1.00 48.81 203 GLY A CA 1
ATOM 1555 C C . GLY A 1 203 ? -13.891 7.933 40.441 1.00 48.81 203 GLY A C 1
ATOM 1556 O O . GLY A 1 203 ? -14.160 6.779 40.114 1.00 48.81 203 GLY A O 1
ATOM 1557 N N . LEU A 1 204 ? -13.749 8.921 39.557 1.00 54.34 204 LEU A N 1
ATOM 1558 C CA . LEU A 1 204 ? -13.641 8.696 38.124 1.00 54.34 204 LEU A CA 1
ATOM 1559 C C . LEU A 1 204 ? -12.358 7.899 37.898 1.00 54.34 204 LEU A C 1
ATOM 1561 O O . LEU A 1 204 ? -11.261 8.376 38.195 1.00 54.34 204 LEU A O 1
ATOM 1565 N N . ALA A 1 205 ? -12.512 6.661 37.431 1.00 60.97 205 ALA A N 1
ATOM 1566 C CA . ALA A 1 205 ? -11.389 5.831 37.032 1.00 60.97 205 ALA A CA 1
ATOM 1567 C C . ALA A 1 205 ? -10.509 6.619 36.043 1.00 60.97 205 ALA A C 1
ATOM 1569 O O . ALA A 1 205 ? -11.057 7.308 35.175 1.00 60.97 205 ALA A O 1
ATOM 1570 N N . PRO A 1 206 ? -9.171 6.555 36.165 1.00 63.00 206 PRO A N 1
ATOM 1571 C CA . PRO A 1 206 ? -8.279 7.272 35.268 1.00 63.00 206 PRO A CA 1
ATOM 1572 C C . PRO A 1 206 ? -8.606 6.888 33.824 1.00 63.00 206 PRO A C 1
ATOM 1574 O O . PRO A 1 206 ? -8.591 5.709 33.466 1.00 63.00 206 PRO A O 1
ATOM 1577 N N . SER A 1 207 ? -8.950 7.894 33.017 1.00 65.12 207 SER A N 1
ATOM 1578 C CA . SER A 1 207 ? -9.228 7.726 31.594 1.00 65.12 207 SER A CA 1
ATOM 1579 C C . SER A 1 207 ? -8.020 7.058 30.946 1.00 65.12 207 SER A C 1
ATOM 1581 O O . SER A 1 207 ? -6.929 7.630 30.932 1.00 65.12 207 SER A O 1
ATOM 1583 N N . ALA A 1 208 ? -8.192 5.829 30.459 1.00 74.81 208 ALA A N 1
ATOM 1584 C CA . ALA A 1 208 ? -7.119 5.094 29.809 1.00 74.81 208 ALA A CA 1
ATOM 1585 C C . ALA A 1 208 ? -6.640 5.895 28.592 1.00 74.81 208 ALA A C 1
ATOM 1587 O O . ALA A 1 208 ? -7.428 6.189 27.691 1.00 74.81 208 ALA A O 1
ATOM 1588 N N . VAL A 1 209 ? -5.357 6.266 28.580 1.00 74.75 209 VAL A N 1
ATOM 1589 C CA . VAL A 1 209 ? -4.741 6.951 27.439 1.00 74.75 209 VAL A CA 1
ATOM 1590 C C . VAL A 1 209 ? -4.907 6.045 26.215 1.00 74.75 209 VAL A C 1
ATOM 1592 O O . VAL A 1 209 ? -4.515 4.873 26.273 1.00 74.75 209 VAL A O 1
ATOM 1595 N N . PRO A 1 210 ? -5.524 6.531 25.123 1.00 72.00 210 PRO A N 1
ATOM 1596 C CA . PRO A 1 210 ? -5.724 5.712 23.944 1.00 72.00 210 PRO A CA 1
ATOM 1597 C C . PRO A 1 210 ? -4.363 5.316 23.363 1.00 72.00 210 PRO A C 1
ATOM 1599 O O . PRO A 1 210 ? -3.418 6.107 23.385 1.00 72.00 210 PRO A O 1
ATOM 1602 N N . PRO A 1 211 ? -4.237 4.096 22.828 1.00 76.38 211 PRO A N 1
ATOM 1603 C CA . PRO A 1 211 ? -2.962 3.634 22.322 1.00 76.38 211 PRO A CA 1
ATOM 1604 C C . PRO A 1 211 ? -2.502 4.448 21.110 1.00 76.38 211 PRO A C 1
ATOM 1606 O O . PRO A 1 211 ? -3.332 4.817 20.265 1.00 76.38 211 PRO A O 1
ATOM 1609 N N . PRO A 1 212 ? -1.186 4.699 20.990 1.00 81.44 212 PRO A N 1
ATOM 1610 C CA . PRO A 1 212 ? -0.653 5.477 19.889 1.00 81.44 212 PRO A CA 1
ATOM 1611 C C . PRO A 1 212 ? -0.906 4.759 18.564 1.00 81.44 212 PRO A C 1
ATOM 1613 O O . PRO A 1 212 ? -0.783 3.536 18.444 1.00 81.44 212 PRO A O 1
ATOM 1616 N N . ARG A 1 213 ? -1.257 5.545 17.548 1.00 85.75 213 ARG A N 1
ATOM 1617 C CA . ARG A 1 213 ? -1.241 5.092 16.157 1.00 85.75 213 ARG A CA 1
ATOM 1618 C C . ARG A 1 213 ? 0.217 4.947 15.714 1.00 85.75 213 ARG A C 1
ATOM 1620 O O . ARG A 1 213 ? 1.086 5.683 16.174 1.00 85.75 213 ARG A O 1
ATOM 1627 N N . THR A 1 214 ? 0.490 3.979 14.847 1.00 91.44 214 THR A N 1
ATOM 1628 C CA . THR A 1 214 ? 1.859 3.665 14.404 1.00 91.44 214 THR A CA 1
ATOM 1629 C C . THR A 1 214 ? 1.902 3.464 12.899 1.00 91.44 214 THR A C 1
ATOM 1631 O O . THR A 1 214 ? 1.005 2.835 12.330 1.00 91.44 214 THR A O 1
ATOM 1634 N N . PHE A 1 215 ? 2.943 4.006 12.273 1.00 93.94 215 PHE A N 1
ATOM 1635 C CA . PHE A 1 215 ? 3.297 3.770 10.884 1.00 93.94 215 PHE A CA 1
ATOM 1636 C C . PHE A 1 215 ? 4.534 2.889 10.802 1.00 93.94 215 PHE A C 1
ATOM 1638 O O . PHE A 1 215 ? 5.519 3.104 11.506 1.00 93.94 215 PHE A O 1
ATOM 1645 N N . GLU A 1 216 ? 4.497 1.932 9.887 1.00 96.25 216 GLU A N 1
ATOM 1646 C CA . GLU A 1 216 ? 5.632 1.086 9.560 1.00 96.25 216 GLU A CA 1
ATOM 1647 C C . GLU A 1 216 ? 5.807 0.985 8.046 1.00 96.25 216 GLU A C 1
ATOM 1649 O O . GLU A 1 216 ? 4.838 1.023 7.285 1.00 96.25 216 GLU A O 1
ATOM 1654 N N . PHE A 1 217 ? 7.059 0.845 7.612 1.00 96.69 217 PHE A N 1
ATOM 1655 C CA . PHE A 1 217 ? 7.415 0.605 6.219 1.00 96.69 217 PHE A CA 1
ATOM 1656 C C . PHE A 1 217 ? 7.909 -0.833 6.050 1.00 96.69 217 PHE A C 1
ATOM 1658 O O . PHE A 1 217 ? 8.720 -1.309 6.846 1.00 96.69 217 PHE A O 1
ATOM 1665 N N . LEU A 1 218 ? 7.443 -1.518 5.006 1.00 96.44 218 LEU A N 1
ATOM 1666 C CA . LEU A 1 218 ? 7.902 -2.855 4.638 1.00 96.44 218 LEU A CA 1
ATOM 1667 C C . LEU A 1 218 ? 8.468 -2.846 3.221 1.00 96.44 218 LEU A C 1
ATOM 1669 O O . LEU A 1 218 ? 7.725 -2.787 2.236 1.00 96.44 218 LEU A O 1
ATOM 1673 N N . ALA A 1 219 ? 9.791 -2.955 3.129 1.00 93.06 219 ALA A N 1
ATOM 1674 C CA . ALA A 1 219 ? 10.477 -3.134 1.861 1.00 93.06 219 ALA A CA 1
ATOM 1675 C C . ALA A 1 219 ? 10.140 -4.514 1.260 1.00 93.06 219 ALA A C 1
ATOM 1677 O O . ALA A 1 219 ? 10.102 -5.514 1.984 1.00 93.06 219 ALA A O 1
ATOM 1678 N N . PRO A 1 220 ? 9.913 -4.610 -0.060 1.00 84.69 220 PRO A N 1
ATOM 1679 C CA . PRO A 1 220 ? 9.621 -5.888 -0.696 1.00 84.69 220 PRO A CA 1
ATOM 1680 C C . PRO A 1 220 ? 10.826 -6.840 -0.718 1.00 84.69 220 PRO A C 1
ATOM 1682 O O . PRO A 1 220 ? 10.612 -8.050 -0.688 1.00 84.69 220 PRO A O 1
ATOM 1685 N N . GLU A 1 221 ? 12.065 -6.314 -0.723 1.00 81.12 221 GLU A N 1
ATOM 1686 C CA . GLU A 1 221 ? 13.347 -7.034 -0.921 1.00 81.12 221 GLU A CA 1
ATOM 1687 C C . GLU A 1 221 ? 13.165 -8.293 -1.798 1.00 81.12 221 GLU A C 1
ATOM 1689 O O . GLU A 1 221 ? 13.232 -9.440 -1.346 1.00 81.12 221 GLU A O 1
ATOM 1694 N N . LEU A 1 222 ? 12.763 -8.046 -3.047 1.00 76.06 222 LEU A N 1
ATOM 1695 C CA . LEU A 1 222 ? 12.678 -9.050 -4.098 1.00 76.06 222 LEU A CA 1
ATOM 1696 C C . LEU A 1 222 ? 13.940 -8.895 -4.944 1.00 76.06 222 LEU A C 1
ATOM 1698 O O . LEU A 1 222 ? 14.019 -7.987 -5.762 1.00 76.06 222 LEU A O 1
ATOM 1702 N N . ASP A 1 223 ? 14.916 -9.775 -4.740 1.00 63.75 223 ASP A N 1
ATOM 1703 C CA . ASP A 1 223 ? 16.305 -9.597 -5.199 1.00 63.75 223 ASP A CA 1
ATOM 1704 C C . ASP A 1 223 ? 16.511 -9.599 -6.727 1.00 63.75 223 ASP A C 1
ATOM 1706 O O . ASP A 1 223 ? 17.644 -9.566 -7.203 1.00 63.75 223 ASP A O 1
ATOM 1710 N N . SER A 1 224 ? 15.454 -9.682 -7.543 1.00 59.59 224 SER A N 1
ATOM 1711 C CA . SER A 1 224 ? 15.617 -9.635 -8.998 1.00 59.59 224 SER A CA 1
ATOM 1712 C C . SER A 1 224 ? 14.334 -9.357 -9.781 1.00 59.59 224 SER A C 1
ATOM 1714 O O . SER A 1 224 ? 13.233 -9.788 -9.420 1.00 59.59 224 SER A O 1
ATOM 1716 N N . HIS A 1 225 ? 14.525 -8.793 -10.980 1.00 63.25 225 HIS A N 1
ATOM 1717 C CA . HIS A 1 225 ? 13.529 -8.765 -12.058 1.00 63.25 225 HIS A CA 1
ATOM 1718 C C . HIS A 1 225 ? 12.993 -10.162 -12.442 1.00 63.25 225 HIS A C 1
ATOM 1720 O O . HIS A 1 225 ? 11.985 -10.245 -13.145 1.00 63.25 225 HIS A O 1
ATOM 1726 N N . ALA A 1 226 ? 13.626 -11.265 -12.008 1.00 58.66 226 ALA A N 1
ATOM 1727 C CA . ALA A 1 226 ? 13.186 -12.627 -12.321 1.00 58.66 226 ALA A CA 1
ATOM 1728 C C . ALA A 1 226 ? 11.845 -12.987 -11.653 1.00 58.66 226 ALA A C 1
ATOM 1730 O O . ALA A 1 226 ? 11.109 -13.839 -12.151 1.00 58.66 226 ALA A O 1
ATOM 1731 N N . THR A 1 227 ? 11.487 -12.299 -10.566 1.00 61.88 227 THR A N 1
ATOM 1732 C CA . THR A 1 227 ? 10.180 -12.448 -9.900 1.00 61.88 227 THR A CA 1
ATOM 1733 C C . THR A 1 227 ? 9.052 -11.681 -10.608 1.00 61.88 227 THR A C 1
ATOM 1735 O O . THR A 1 227 ? 7.875 -12.024 -10.466 1.00 61.88 227 THR A O 1
ATOM 1738 N N . CYS A 1 228 ? 9.405 -10.715 -11.463 1.00 56.59 228 CYS A N 1
ATOM 1739 C CA . CYS A 1 228 ? 8.495 -9.970 -12.333 1.00 56.59 228 CYS A CA 1
ATOM 1740 C C . CYS A 1 228 ? 8.512 -10.543 -13.756 1.00 56.59 228 CYS A C 1
ATOM 1742 O O . CYS A 1 228 ? 8.977 -9.909 -14.706 1.00 56.59 228 CYS A O 1
ATOM 1744 N N . VAL A 1 229 ? 8.020 -11.774 -13.930 1.00 47.22 229 VAL A N 1
ATOM 1745 C CA . VAL A 1 229 ? 7.820 -12.354 -15.268 1.00 47.22 229 VAL A CA 1
ATOM 1746 C C . VAL A 1 229 ? 6.535 -13.170 -15.329 1.00 47.22 229 VAL A C 1
ATOM 1748 O O . VAL A 1 229 ? 6.481 -14.262 -14.770 1.00 47.22 229 VAL A O 1
ATOM 1751 N N . SER A 1 230 ? 5.536 -12.678 -16.072 1.00 45.34 230 SER A N 1
ATOM 1752 C CA . SER A 1 230 ? 4.537 -13.527 -16.737 1.00 45.34 230 SER A CA 1
ATOM 1753 C C . SER A 1 230 ? 3.787 -12.783 -17.857 1.00 45.34 230 SER A C 1
ATOM 1755 O O . SER A 1 230 ? 2.802 -12.103 -17.596 1.00 45.34 230 SER A O 1
ATOM 1757 N N . LEU A 1 231 ? 4.275 -12.948 -19.094 1.00 39.72 231 LEU A N 1
ATOM 1758 C CA . LEU A 1 231 ? 3.576 -13.353 -20.340 1.00 39.72 231 LEU A CA 1
ATOM 1759 C C . LEU A 1 231 ? 2.183 -12.801 -20.731 1.00 39.72 231 LEU A C 1
ATOM 1761 O O . LEU A 1 231 ? 1.573 -13.338 -21.649 1.00 39.72 231 LEU A O 1
ATOM 1765 N N . LEU A 1 232 ? 1.676 -11.740 -20.110 1.00 44.38 232 LEU A N 1
ATOM 1766 C CA . LEU A 1 232 ? 0.476 -11.035 -20.573 1.00 44.38 232 LEU A CA 1
ATOM 1767 C C . LEU A 1 232 ? 0.747 -9.528 -20.588 1.00 44.38 232 LEU A C 1
ATOM 1769 O O . LEU A 1 232 ? 0.290 -8.832 -19.692 1.00 44.38 232 LEU A O 1
ATOM 1773 N N . ASP A 1 233 ? 1.561 -9.073 -21.548 1.00 52.72 233 ASP A N 1
ATOM 1774 C CA . ASP A 1 233 ? 1.742 -7.699 -22.077 1.00 52.72 233 ASP A CA 1
ATOM 1775 C C . ASP A 1 233 ? 1.834 -6.478 -21.126 1.00 52.72 233 ASP A C 1
ATOM 1777 O O . ASP A 1 233 ? 2.004 -5.352 -21.583 1.00 52.72 233 ASP A O 1
ATOM 1781 N N . GLY A 1 234 ? 1.817 -6.656 -19.805 1.00 55.84 234 GLY A N 1
ATOM 1782 C CA . GLY A 1 234 ? 1.933 -5.595 -18.809 1.00 55.84 234 GLY A CA 1
ATOM 1783 C C . GLY A 1 234 ? 2.972 -5.970 -17.762 1.00 55.84 234 GLY A C 1
ATOM 1784 O O . GLY A 1 234 ? 2.690 -6.731 -16.839 1.00 55.84 234 GLY A O 1
ATOM 1785 N N . HIS A 1 235 ? 4.186 -5.441 -17.901 1.00 65.38 235 HIS A N 1
ATOM 1786 C CA . HIS A 1 235 ? 5.401 -5.730 -17.119 1.00 65.38 235 HIS A CA 1
ATOM 1787 C C . HIS A 1 235 ? 5.362 -5.362 -15.612 1.00 65.38 235 HIS A C 1
ATOM 1789 O O . HIS A 1 235 ? 6.387 -4.994 -15.042 1.00 65.38 235 HIS A O 1
ATOM 1795 N N . VAL A 1 236 ? 4.202 -5.431 -14.951 1.00 74.62 236 VAL A N 1
ATOM 1796 C CA . VAL A 1 236 ? 3.951 -4.748 -13.666 1.00 74.62 236 VAL A CA 1
ATOM 1797 C C . VAL A 1 236 ? 3.389 -5.670 -12.570 1.00 74.62 236 VAL A C 1
ATOM 1799 O O . VAL A 1 236 ? 3.306 -5.269 -11.413 1.00 74.62 236 VAL A O 1
ATOM 1802 N N . HIS A 1 237 ? 3.025 -6.915 -12.892 1.00 82.44 237 HIS A N 1
ATOM 1803 C CA . HIS A 1 237 ? 2.442 -7.850 -11.923 1.00 82.44 237 HIS A CA 1
ATOM 1804 C C . HIS A 1 237 ? 3.442 -8.913 -11.461 1.00 82.44 237 HIS A C 1
ATOM 1806 O O . HIS A 1 237 ? 4.199 -9.465 -12.263 1.00 82.44 237 HIS A O 1
ATOM 1812 N N . LEU A 1 238 ? 3.395 -9.240 -10.165 1.00 84.50 238 LEU A N 1
ATOM 1813 C CA . LEU A 1 238 ? 4.122 -10.382 -9.622 1.00 84.50 238 LEU A CA 1
ATOM 1814 C C . LEU A 1 238 ? 3.596 -11.672 -10.251 1.00 84.50 238 LEU A C 1
ATOM 1816 O O . LEU A 1 238 ? 2.389 -11.873 -10.400 1.00 84.50 238 LEU A O 1
ATOM 1820 N N . ASN A 1 239 ? 4.509 -12.578 -10.590 1.00 84.94 239 ASN A N 1
ATOM 1821 C CA . ASN A 1 239 ? 4.116 -13.945 -10.895 1.00 84.94 239 ASN A CA 1
ATOM 1822 C C . ASN A 1 239 ? 3.841 -14.720 -9.596 1.00 84.94 239 ASN A C 1
ATOM 1824 O O . ASN A 1 239 ? 3.971 -14.199 -8.486 1.00 84.94 239 ASN A O 1
ATOM 1828 N N . ARG A 1 240 ? 3.459 -15.992 -9.730 1.00 86.12 240 ARG A N 1
ATOM 1829 C CA . ARG A 1 240 ? 3.161 -16.868 -8.588 1.00 86.12 240 ARG A CA 1
ATOM 1830 C C . ARG A 1 240 ? 4.310 -16.931 -7.573 1.00 86.12 240 ARG A C 1
ATOM 1832 O O . ARG A 1 240 ? 4.066 -16.888 -6.371 1.00 86.12 240 ARG A O 1
ATOM 1839 N N . GLU A 1 241 ? 5.550 -16.992 -8.051 1.00 87.75 241 GLU A N 1
ATOM 1840 C CA . GLU A 1 241 ? 6.731 -17.022 -7.185 1.00 87.75 241 GLU A CA 1
ATOM 1841 C C . GLU A 1 241 ? 6.962 -15.675 -6.489 1.00 87.75 241 GLU A C 1
ATOM 1843 O O . GLU A 1 241 ? 7.206 -15.645 -5.285 1.00 87.75 241 GLU A O 1
ATOM 1848 N N . GLY A 1 242 ? 6.788 -14.560 -7.203 1.00 87.88 242 GLY A N 1
ATOM 1849 C CA . GLY A 1 242 ? 6.842 -13.217 -6.628 1.00 87.88 242 GLY A CA 1
ATOM 1850 C C . GLY A 1 242 ? 5.811 -13.019 -5.515 1.00 87.88 242 GLY A C 1
ATOM 1851 O O . GLY A 1 242 ? 6.162 -12.557 -4.430 1.00 87.88 242 GLY A O 1
ATOM 1852 N N . TYR A 1 243 ? 4.560 -13.450 -5.723 1.00 89.12 243 TYR A N 1
ATOM 1853 C CA . TYR A 1 243 ? 3.541 -13.431 -4.668 1.00 89.12 243 TYR A CA 1
ATOM 1854 C C . TYR A 1 243 ? 3.943 -14.286 -3.468 1.00 89.12 243 TYR A C 1
ATOM 1856 O O . TYR A 1 243 ? 3.797 -13.845 -2.332 1.00 89.12 243 TYR A O 1
ATOM 1864 N N . ARG A 1 244 ? 4.486 -15.486 -3.695 1.00 89.69 244 ARG A N 1
ATOM 1865 C CA . ARG A 1 244 ? 4.961 -16.361 -2.617 1.00 89.69 244 ARG A CA 1
ATOM 1866 C C . ARG A 1 244 ? 6.063 -15.695 -1.791 1.00 89.69 244 ARG A C 1
ATOM 1868 O O . ARG A 1 244 ? 5.999 -15.715 -0.564 1.00 89.69 244 ARG A O 1
ATOM 1875 N N . MET A 1 245 ? 7.052 -15.088 -2.447 1.00 90.06 245 MET A N 1
ATOM 1876 C CA . MET A 1 245 ? 8.130 -14.351 -1.780 1.00 90.06 245 MET A CA 1
ATOM 1877 C C . MET A 1 245 ? 7.594 -13.155 -0.994 1.00 90.06 245 MET A C 1
ATOM 1879 O O . MET A 1 245 ? 7.967 -12.970 0.161 1.00 90.06 245 MET A O 1
ATOM 1883 N N . TRP A 1 246 ? 6.666 -12.397 -1.577 1.00 91.69 246 TRP A N 1
ATOM 1884 C CA . TRP A 1 246 ? 6.057 -11.259 -0.901 1.00 91.69 246 TRP A CA 1
ATOM 1885 C C . TRP A 1 246 ? 5.234 -11.677 0.326 1.00 91.69 246 TRP A C 1
ATOM 1887 O O . TRP A 1 246 ? 5.404 -11.115 1.407 1.00 91.69 246 TRP A O 1
ATOM 1897 N N . MET A 1 247 ? 4.409 -12.723 0.212 1.00 93.88 247 MET A N 1
ATOM 1898 C CA . MET A 1 247 ? 3.593 -13.224 1.327 1.00 93.88 247 MET A CA 1
ATOM 1899 C C . MET A 1 247 ? 4.437 -13.724 2.504 1.00 93.88 247 MET A C 1
ATOM 1901 O O . MET A 1 247 ? 4.016 -13.572 3.649 1.00 93.88 247 MET A O 1
ATOM 1905 N N . ARG A 1 248 ? 5.645 -14.256 2.259 1.00 92.75 248 ARG A N 1
ATOM 1906 C CA . ARG A 1 248 ? 6.574 -14.648 3.336 1.00 92.75 248 ARG A CA 1
ATOM 1907 C C . ARG A 1 248 ? 6.985 -13.493 4.239 1.00 92.75 248 ARG A C 1
ATOM 1909 O O . ARG A 1 248 ? 7.319 -13.747 5.391 1.00 92.75 248 ARG A O 1
ATOM 1916 N N . LYS A 1 249 ? 6.990 -12.268 3.715 1.00 93.44 249 LYS A N 1
ATOM 1917 C CA . LYS A 1 249 ? 7.341 -11.054 4.459 1.00 93.44 249 LYS A CA 1
ATOM 1918 C C . LYS A 1 249 ? 6.104 -10.361 4.999 1.00 93.44 249 LYS A C 1
ATOM 1920 O O . LYS A 1 249 ? 6.055 -10.012 6.175 1.00 93.44 249 LYS A O 1
ATOM 1925 N N . LEU A 1 250 ? 5.093 -10.205 4.147 1.00 94.62 250 LEU A N 1
ATOM 1926 C CA . LEU A 1 250 ? 3.885 -9.475 4.492 1.00 94.62 250 LEU A CA 1
ATOM 1927 C C . LEU A 1 250 ? 3.093 -10.160 5.614 1.00 94.62 250 LEU A C 1
ATOM 1929 O O . LEU A 1 250 ? 2.707 -9.478 6.557 1.00 94.62 250 LEU A O 1
ATOM 1933 N N . LEU A 1 251 ? 2.875 -11.481 5.557 1.00 94.44 251 LEU A N 1
ATOM 1934 C CA . LEU A 1 251 ? 2.025 -12.161 6.545 1.00 94.44 251 LEU A CA 1
ATOM 1935 C C . LEU A 1 251 ? 2.588 -12.089 7.972 1.00 94.44 251 LEU A C 1
ATOM 1937 O O . LEU A 1 251 ? 1.867 -11.596 8.840 1.00 94.44 251 LEU A O 1
ATOM 1941 N N . PRO A 1 252 ? 3.863 -12.451 8.237 1.00 94.44 252 PRO A N 1
ATOM 1942 C CA . PRO A 1 252 ? 4.420 -12.308 9.580 1.00 94.44 252 PRO A CA 1
ATOM 1943 C C . PRO A 1 252 ? 4.393 -10.862 10.064 1.00 94.44 252 PRO A C 1
ATOM 1945 O O . PRO A 1 252 ? 4.153 -10.609 11.243 1.00 94.44 252 PRO A O 1
ATOM 1948 N N . LYS A 1 253 ? 4.595 -9.896 9.157 1.00 95.50 253 LYS A N 1
ATOM 1949 C CA . LYS A 1 253 ? 4.548 -8.483 9.523 1.00 95.50 253 LYS A CA 1
ATOM 1950 C C . LYS A 1 253 ? 3.144 -8.046 9.932 1.00 95.50 253 LYS A C 1
ATOM 1952 O O . LYS A 1 253 ? 2.988 -7.386 10.956 1.00 95.50 253 LYS A O 1
ATOM 1957 N N . MET A 1 254 ? 2.121 -8.439 9.177 1.00 95.25 254 MET A N 1
ATOM 1958 C CA . MET A 1 254 ? 0.726 -8.162 9.522 1.00 95.25 254 MET A CA 1
ATOM 1959 C C . MET A 1 254 ? 0.335 -8.820 10.852 1.00 95.25 254 MET A C 1
ATOM 1961 O O . MET A 1 254 ? -0.302 -8.178 11.683 1.00 95.25 254 MET A O 1
ATOM 1965 N N . GLU A 1 255 ? 0.740 -10.069 11.091 1.00 94.00 255 GLU A N 1
ATOM 1966 C CA . GLU A 1 255 ? 0.491 -10.774 12.355 1.00 94.00 255 GLU A CA 1
ATOM 1967 C C . GLU A 1 255 ? 1.200 -10.104 13.536 1.00 94.00 255 GLU A C 1
ATOM 1969 O O . GLU A 1 255 ? 0.578 -9.863 14.573 1.00 94.00 255 GLU A O 1
ATOM 1974 N N . GLN A 1 256 ? 2.467 -9.713 13.377 1.00 94.00 256 GLN A N 1
ATOM 1975 C CA . GLN A 1 256 ? 3.203 -8.931 14.372 1.00 94.00 256 GLN A CA 1
ATOM 1976 C C . GLN A 1 256 ? 2.452 -7.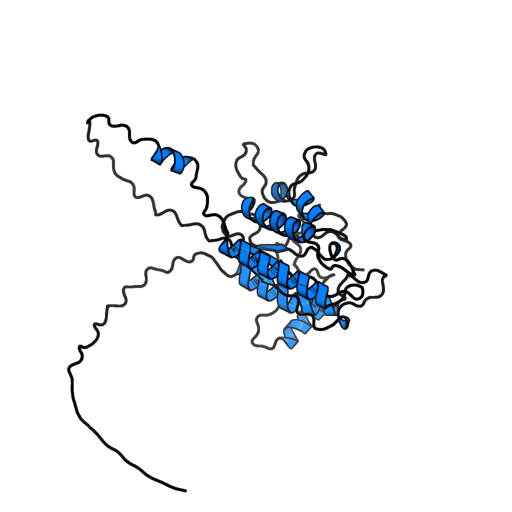632 14.701 1.00 94.00 256 GLN A C 1
ATOM 1978 O O . GLN A 1 256 ? 2.192 -7.327 15.865 1.00 94.00 256 GLN A O 1
ATOM 1983 N N . MET A 1 257 ? 2.034 -6.894 13.673 1.00 94.56 257 MET A N 1
ATOM 1984 C CA . MET A 1 257 ? 1.306 -5.640 13.838 1.00 94.56 257 MET A CA 1
ATOM 1985 C C . MET A 1 257 ? -0.123 -5.828 14.342 1.00 94.56 257 MET A C 1
ATOM 1987 O O . MET A 1 257 ? -0.717 -4.855 14.774 1.0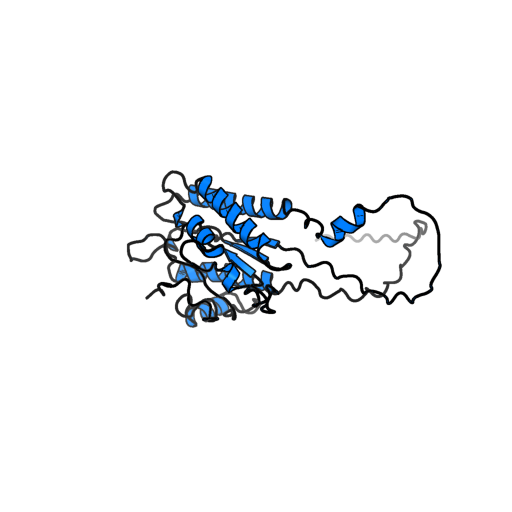0 94.56 257 MET A O 1
ATOM 1991 N N . LEU A 1 258 ? -0.721 -7.015 14.322 1.00 92.75 258 LEU A N 1
ATOM 1992 C CA . LEU A 1 258 ? -2.059 -7.241 14.891 1.00 92.75 258 LEU A CA 1
ATOM 1993 C C . LEU A 1 258 ? -2.017 -7.862 16.287 1.00 92.75 258 LEU A C 1
ATOM 1995 O O . LEU A 1 258 ? -2.927 -7.631 17.080 1.00 92.75 258 LEU A O 1
ATOM 1999 N N . SER A 1 259 ? -0.970 -8.625 16.594 1.00 90.56 259 SER A N 1
ATOM 2000 C CA . SER A 1 259 ? -0.773 -9.295 17.886 1.00 90.56 259 SER A CA 1
ATOM 2001 C C . SER A 1 259 ? -0.378 -8.341 19.008 1.00 90.56 259 SER A C 1
ATOM 2003 O O . SER A 1 259 ? -0.599 -8.645 20.179 1.00 90.56 259 SER A O 1
ATOM 2005 N N . PHE A 1 260 ? 0.157 -7.167 18.671 1.00 76.25 260 PHE A N 1
ATOM 2006 C CA . PHE A 1 260 ? 0.504 -6.151 19.653 1.00 76.25 260 PHE A CA 1
ATOM 2007 C C . PHE A 1 260 ? -0.787 -5.574 20.261 1.00 76.25 260 PHE A C 1
ATOM 2009 O O . PHE A 1 260 ? -1.390 -4.639 19.729 1.00 76.25 260 PHE A O 1
ATOM 2016 N N . SER A 1 261 ? -1.262 -6.175 21.349 1.00 60.66 261 SER A N 1
ATOM 2017 C CA . SER A 1 261 ? -2.418 -5.694 22.100 1.00 60.66 261 SER A CA 1
ATOM 2018 C C . SER A 1 261 ? -1.979 -4.462 22.891 1.00 60.66 261 SER A C 1
ATOM 2020 O O . SER A 1 261 ? -1.062 -4.584 23.703 1.00 60.66 261 SER A O 1
ATOM 2022 N N . PRO A 1 262 ? -2.551 -3.266 22.663 1.00 56.66 262 PRO A N 1
ATOM 2023 C CA . PRO A 1 262 ? -1.963 -2.057 23.226 1.00 56.66 262 PRO A CA 1
ATOM 2024 C C . PRO A 1 262 ? -2.040 -1.951 24.751 1.00 56.66 262 PRO A C 1
ATOM 2026 O O . PRO A 1 262 ? -1.346 -1.124 25.325 1.00 56.66 262 PRO A O 1
ATOM 2029 N N . LEU A 1 263 ? -2.867 -2.760 25.413 1.00 45.88 263 LEU A N 1
ATOM 2030 C CA . LEU A 1 263 ? -3.067 -2.717 26.855 1.00 45.88 263 LEU A CA 1
ATOM 2031 C C . LEU A 1 263 ? -3.498 -4.108 27.342 1.00 45.88 263 LEU A C 1
ATOM 2033 O O . LEU A 1 263 ? -4.687 -4.415 27.391 1.00 45.88 263 LEU A O 1
ATOM 2037 N N . GLN A 1 264 ? -2.553 -4.949 27.758 1.00 44.38 264 GLN A N 1
ATOM 2038 C CA . GLN A 1 264 ? -2.764 -5.517 29.085 1.00 44.38 264 GLN A CA 1
ATOM 2039 C C . GLN A 1 264 ? -2.164 -4.487 30.039 1.00 44.38 264 GLN A C 1
ATOM 2041 O O . GLN A 1 264 ? -0.962 -4.232 29.926 1.00 44.38 264 GLN A O 1
ATOM 2046 N N . PRO A 1 265 ? -2.958 -3.832 30.911 1.00 47.34 265 PRO A N 1
ATOM 2047 C CA . PRO A 1 265 ? -2.367 -3.095 32.015 1.00 47.34 265 PRO A CA 1
ATOM 2048 C C . PRO A 1 265 ? -1.420 -4.075 32.691 1.00 47.34 265 PRO A C 1
ATOM 2050 O O . PRO A 1 265 ? -1.845 -5.173 33.059 1.00 47.34 265 PRO A O 1
ATOM 2053 N N . GLN A 1 266 ? -0.131 -3.733 32.759 1.00 41.31 266 GLN A N 1
ATOM 2054 C CA . GLN A 1 266 ? 0.768 -4.516 33.586 1.00 41.31 266 GLN A CA 1
ATOM 2055 C C . GLN A 1 266 ? 0.118 -4.515 34.961 1.00 41.31 266 GLN A C 1
ATOM 2057 O O . GLN A 1 266 ? -0.140 -3.444 35.517 1.00 41.31 266 GLN A O 1
ATOM 2062 N N . SER A 1 267 ? -0.261 -5.703 35.441 1.00 44.06 267 SER A N 1
ATOM 2063 C CA . SER A 1 267 ? -0.670 -5.882 36.828 1.00 44.06 267 SER A CA 1
ATOM 2064 C C . SER A 1 267 ? 0.324 -5.090 37.667 1.00 44.06 267 SER A C 1
ATOM 2066 O O . SER A 1 267 ? 1.516 -5.198 37.348 1.00 44.06 267 SER A O 1
ATOM 2068 N N . PRO A 1 268 ? -0.130 -4.276 38.643 1.00 51.31 268 PRO A N 1
ATOM 2069 C CA . PRO A 1 268 ? 0.770 -3.518 39.499 1.00 51.31 268 PRO A CA 1
ATOM 2070 C C . PRO A 1 268 ? 1.898 -4.461 39.866 1.00 51.31 268 PRO A C 1
ATOM 2072 O O . PRO A 1 268 ? 1.615 -5.538 40.396 1.00 51.31 268 PRO A O 1
ATOM 2075 N N . GLN A 1 269 ? 3.121 -4.153 39.426 1.00 45.97 269 GLN A N 1
ATOM 2076 C CA . GLN A 1 269 ? 4.260 -4.956 39.827 1.00 45.97 269 GLN A CA 1
ATOM 2077 C C . GLN A 1 269 ? 4.167 -4.971 41.346 1.00 45.97 269 GLN A C 1
ATOM 2079 O O . GLN A 1 269 ? 4.193 -3.899 41.953 1.00 45.97 269 GLN A O 1
ATOM 2084 N N . GLU A 1 270 ? 3.922 -6.153 41.927 1.00 47.03 270 GLU A N 1
ATOM 2085 C CA . GLU A 1 270 ? 4.120 -6.362 43.354 1.00 47.03 270 GLU A CA 1
ATOM 2086 C C . GLU A 1 270 ? 5.435 -5.672 43.662 1.00 47.03 270 GLU A C 1
ATOM 2088 O O . GLU A 1 270 ? 6.425 -5.961 42.986 1.00 47.03 270 GLU A O 1
ATOM 2093 N N . GLU A 1 271 ? 5.400 -4.682 44.558 1.00 44.84 271 GLU A N 1
ATOM 2094 C CA . GLU A 1 271 ? 6.578 -3.947 44.988 1.00 44.84 271 GLU A CA 1
ATOM 2095 C C . GLU A 1 271 ? 7.671 -4.974 45.273 1.00 44.84 271 GLU A C 1
ATOM 2097 O O . GLU A 1 271 ? 7.663 -5.656 46.299 1.00 44.84 271 GLU A O 1
ATOM 2102 N N . ILE A 1 272 ? 8.594 -5.135 44.322 1.00 46.69 272 ILE A N 1
ATOM 2103 C CA . ILE A 1 272 ? 9.786 -5.933 44.524 1.00 46.69 272 ILE A CA 1
ATOM 2104 C C . ILE A 1 272 ? 10.521 -5.139 45.582 1.00 46.69 272 ILE A C 1
ATOM 2106 O O . ILE A 1 272 ? 11.066 -4.072 45.293 1.00 46.69 272 ILE A O 1
ATOM 2110 N N . GLY A 1 273 ? 10.425 -5.629 46.820 1.00 44.09 273 GLY A N 1
ATOM 2111 C CA . GLY A 1 273 ? 11.005 -5.005 47.991 1.00 44.09 273 GLY A CA 1
ATOM 2112 C C . GLY A 1 273 ? 12.393 -4.504 47.641 1.00 44.09 273 GLY A C 1
ATOM 2113 O O . GLY A 1 273 ? 13.237 -5.273 47.174 1.00 44.09 273 GLY A O 1
ATOM 2114 N N . ILE A 1 274 ? 12.584 -3.197 47.807 1.00 39.56 274 ILE A N 1
ATOM 2115 C CA . ILE A 1 274 ? 13.855 -2.519 47.600 1.00 39.56 274 ILE A CA 1
ATOM 2116 C C . ILE A 1 274 ? 14.878 -3.245 48.477 1.00 39.56 274 ILE A C 1
ATOM 2118 O O . ILE A 1 274 ? 14.978 -2.998 49.678 1.00 39.56 274 ILE A O 1
ATOM 2122 N N . LYS A 1 275 ? 15.633 -4.178 47.887 1.00 47.78 275 LYS A N 1
ATOM 2123 C CA . LYS A 1 275 ? 16.871 -4.673 48.476 1.00 47.78 275 LYS A CA 1
ATOM 2124 C C . LYS A 1 275 ? 17.840 -3.510 48.391 1.00 47.78 275 LYS A C 1
ATOM 2126 O O . LYS A 1 275 ? 18.376 -3.194 47.330 1.00 47.78 275 LYS A O 1
ATOM 2131 N N . THR A 1 276 ? 17.990 -2.838 49.522 1.00 48.12 276 THR A N 1
ATOM 2132 C CA . THR A 1 276 ? 19.036 -1.860 49.762 1.00 48.12 276 THR A CA 1
ATOM 2133 C C . THR A 1 276 ? 20.379 -2.455 49.343 1.00 48.12 276 THR A C 1
ATOM 2135 O O . THR A 1 276 ? 20.741 -3.571 49.718 1.00 48.12 276 THR A O 1
ATOM 2138 N N . TRP A 1 277 ? 21.100 -1.717 48.504 1.00 38.88 277 TRP A N 1
ATOM 2139 C CA . TRP A 1 277 ? 22.475 -2.038 48.152 1.00 38.88 277 TRP A CA 1
ATOM 2140 C C . TRP A 1 277 ? 23.352 -1.962 49.410 1.00 38.88 277 TRP A C 1
ATOM 2142 O O . TRP A 1 277 ? 23.191 -1.020 50.193 1.00 38.88 277 TRP A O 1
ATOM 2152 N N . PRO A 1 278 ? 24.283 -2.908 49.624 1.00 46.25 278 PRO A N 1
ATOM 2153 C CA . PRO A 1 278 ? 25.251 -2.781 50.698 1.00 46.25 278 PRO A CA 1
ATOM 2154 C C . PRO A 1 278 ? 26.192 -1.614 50.391 1.00 46.25 278 PRO A C 1
ATOM 2156 O O . PRO A 1 278 ? 26.729 -1.494 49.287 1.00 46.25 278 PRO A O 1
ATOM 2159 N N . SER A 1 279 ? 26.371 -0.738 51.378 1.00 46.84 279 SER A N 1
ATOM 2160 C CA . SER A 1 279 ? 27.329 0.362 51.320 1.00 46.84 279 SER A CA 1
ATOM 2161 C C . SER A 1 279 ? 28.752 -0.153 51.055 1.00 46.84 279 SER A C 1
ATOM 2163 O O . SER A 1 279 ? 29.130 -1.210 51.568 1.00 46.84 279 SER A O 1
ATOM 2165 N N . PRO A 1 280 ? 29.577 0.597 50.304 1.00 40.91 280 PRO A N 1
ATOM 2166 C CA . PRO A 1 280 ? 30.963 0.234 50.043 1.00 40.91 280 PRO A CA 1
ATOM 2167 C C . PRO A 1 280 ? 31.775 0.348 51.340 1.00 40.91 280 PRO A C 1
ATOM 2169 O O . PRO A 1 280 ? 32.162 1.441 51.749 1.00 40.91 280 PRO A O 1
ATOM 2172 N N . GLY A 1 281 ? 32.003 -0.782 52.011 1.00 53.72 281 GLY A N 1
ATOM 2173 C CA . GLY A 1 281 ? 32.722 -0.807 53.286 1.00 53.72 281 GLY A CA 1
ATOM 2174 C C . GLY A 1 281 ? 33.275 -2.156 53.742 1.00 53.72 281 GLY A C 1
ATOM 2175 O O . GLY A 1 281 ? 34.176 -2.153 54.577 1.00 53.72 281 GLY A O 1
ATOM 2176 N N . ASP A 1 282 ? 32.839 -3.289 53.184 1.00 42.97 282 ASP A N 1
ATOM 2177 C CA . ASP A 1 282 ? 33.338 -4.594 53.632 1.00 42.97 282 ASP A CA 1
ATOM 2178 C C . ASP A 1 282 ? 34.552 -5.061 52.827 1.00 42.97 282 ASP A C 1
ATOM 2180 O O . ASP A 1 282 ? 34.465 -5.596 51.721 1.00 42.97 282 ASP A O 1
ATOM 2184 N N . LYS A 1 283 ? 35.725 -4.860 53.430 1.00 60.00 283 LYS A N 1
ATOM 2185 C CA . LYS A 1 283 ? 36.956 -5.567 53.085 1.00 60.00 283 LYS A CA 1
ATOM 2186 C C . LYS A 1 283 ? 36.952 -6.914 53.801 1.00 60.00 283 LYS A C 1
ATOM 2188 O O . LYS A 1 283 ? 37.077 -6.948 55.021 1.00 60.00 283 LYS A O 1
ATOM 2193 N N . SER A 1 284 ? 36.941 -8.017 53.060 1.00 45.59 284 SER A N 1
ATOM 2194 C CA . SER A 1 284 ? 37.498 -9.271 53.571 1.00 45.59 284 SER A CA 1
ATOM 2195 C C . SER A 1 284 ? 38.176 -10.077 52.453 1.00 45.59 284 SER A C 1
ATOM 2197 O O . SER A 1 284 ? 37.576 -10.393 51.434 1.00 45.59 284 SER A O 1
ATOM 2199 N N . THR A 1 285 ? 39.484 -10.292 52.664 1.00 48.09 285 THR A N 1
ATOM 2200 C CA . THR A 1 285 ? 40.288 -11.500 52.360 1.00 48.09 285 THR A CA 1
ATOM 2201 C C . THR A 1 285 ? 40.099 -12.158 50.988 1.00 48.09 285 THR A C 1
ATOM 2203 O O . THR A 1 285 ? 39.107 -12.820 50.730 1.00 48.09 285 THR A O 1
ATOM 2206 N N . VAL A 1 286 ? 41.008 -11.947 50.028 1.00 50.91 286 VAL A N 1
ATOM 2207 C CA . VAL A 1 286 ? 42.276 -12.697 49.843 1.00 50.91 286 VAL A CA 1
ATOM 2208 C C . VAL A 1 286 ? 42.082 -14.211 49.922 1.00 50.91 286 VAL A C 1
ATOM 2210 O O . VAL A 1 286 ? 42.142 -14.773 51.006 1.00 50.91 286 VAL A O 1
ATOM 2213 N N . GLU A 1 287 ? 42.019 -14.863 48.761 1.00 51.44 287 GLU A N 1
ATOM 2214 C CA . GLU A 1 287 ? 42.680 -16.153 48.557 1.00 51.44 287 GLU A CA 1
ATOM 2215 C C . GLU A 1 287 ? 43.204 -16.252 47.117 1.00 51.44 287 GLU A C 1
ATOM 2217 O O . GLU A 1 287 ? 42.467 -16.193 46.134 1.00 51.44 287 GLU A O 1
ATOM 2222 N N . LYS A 1 288 ? 44.534 -16.336 47.018 1.00 53.66 288 LYS A N 1
ATOM 2223 C CA . LYS A 1 288 ? 45.278 -16.716 45.818 1.00 53.66 288 LYS A CA 1
ATOM 2224 C C . LYS A 1 288 ? 45.089 -18.213 45.589 1.00 53.66 288 LYS A C 1
ATOM 2226 O O . LYS A 1 288 ? 45.342 -18.992 46.503 1.00 53.66 288 LYS A O 1
ATOM 2231 N N . LYS A 1 289 ? 44.852 -18.616 44.342 1.00 57.34 289 LYS A N 1
ATOM 2232 C CA . LYS A 1 289 ? 45.383 -19.884 43.835 1.00 57.34 289 LYS A CA 1
ATOM 2233 C C . LYS A 1 289 ? 45.867 -19.709 42.402 1.00 57.34 289 LYS A C 1
ATOM 2235 O O . LYS A 1 289 ? 45.086 -19.567 41.469 1.00 57.34 289 LYS A O 1
ATOM 2240 N N . GLU A 1 290 ? 47.189 -19.653 42.287 1.00 57.78 290 GLU A N 1
ATOM 2241 C CA . GLU A 1 290 ? 47.926 -20.000 41.080 1.00 57.78 290 GLU A CA 1
ATOM 2242 C C . GLU A 1 290 ? 47.741 -21.496 40.824 1.00 57.78 290 GLU A C 1
ATOM 2244 O O . GLU A 1 290 ? 47.946 -22.289 41.741 1.00 57.78 290 GLU A O 1
ATOM 2249 N N . GLU A 1 291 ? 47.457 -21.895 39.585 1.00 57.41 291 GLU A N 1
ATOM 2250 C CA . GLU A 1 291 ? 47.953 -23.180 39.101 1.00 57.41 291 GLU A CA 1
ATOM 2251 C C . GLU A 1 291 ? 48.239 -23.122 37.596 1.00 57.41 291 GLU A C 1
ATOM 2253 O O . GLU A 1 291 ? 47.372 -22.871 36.760 1.00 57.41 291 GLU A O 1
ATOM 2258 N N . LYS A 1 292 ? 49.529 -23.289 37.295 1.00 60.59 292 LYS A N 1
ATOM 2259 C CA . LYS A 1 292 ? 50.127 -23.550 35.984 1.00 60.59 292 LYS A CA 1
ATOM 2260 C C . LYS A 1 292 ? 49.835 -24.987 35.548 1.00 60.59 292 LYS A C 1
ATOM 2262 O O . LYS A 1 292 ? 49.957 -25.879 36.377 1.00 60.59 292 LYS A O 1
ATOM 2267 N N . GLN A 1 293 ? 49.675 -25.188 34.240 1.00 51.62 293 GLN A N 1
ATOM 2268 C CA . GLN A 1 293 ? 50.219 -26.287 33.404 1.00 51.62 293 GLN A CA 1
ATOM 2269 C C . GLN A 1 293 ? 49.689 -26.025 31.976 1.00 51.62 293 GLN A C 1
ATOM 2271 O O . GLN A 1 293 ? 48.489 -25.853 31.817 1.00 51.62 293 GLN A O 1
ATOM 2276 N N . GLN A 1 294 ? 50.460 -25.740 30.917 1.00 60.00 294 GLN A N 1
ATOM 2277 C CA . GLN A 1 294 ? 51.570 -26.475 30.285 1.00 60.00 294 GLN A CA 1
ATOM 2278 C C . GLN A 1 294 ? 51.263 -27.957 30.028 1.00 60.00 294 GLN A C 1
ATOM 2280 O O . GLN A 1 294 ? 51.643 -28.816 30.817 1.00 60.00 294 GLN A O 1
ATOM 2285 N N . ASN A 1 295 ? 50.576 -28.233 28.913 1.00 60.31 295 ASN A N 1
ATOM 2286 C CA . ASN A 1 295 ? 51.134 -28.924 27.739 1.00 60.31 295 ASN A CA 1
ATOM 2287 C C . ASN A 1 295 ? 50.204 -28.770 26.530 1.00 60.31 295 ASN A C 1
ATOM 2289 O O . ASN A 1 295 ? 48.975 -28.875 26.727 1.00 60.31 295 ASN A O 1
#

Secondary structure (DSSP, 8-state):
-------TT-TT----BS-TTTS-HHHHHHHHHHH-TTSPPP-PBSS------TT--HHHHHHHHHEETTTTEE-HHHHHSPBPTTSPBPS----SEEEE---GGGEETTTEE-HHHHHHHHHHHHHHHHHS-TT-EEEEEPPPP-SSS-HHHHHHHHHHHHHHHHHHHHH----PPPHHHHHHTT---------------------PPPPPPEEEEE------GGGS--SSS-TTS--HHHHHHHHHHHHHHHHHHHH--S-------------PPPPTT--------------

Sequence (295 aa):
MFERMSTTGEWQSLQPFPSRGMLPDSDLADMNRRAGHNAAPYARMRGVANFGCVDDRIEHVLFRVIGDKHIALAGLVNQLYPSGPDGSATRQPGPKLWVIHAGTKNLHPTEGLGSEALLAMEILLQTLFSLTSPGTRFLLSGLFYRKDIPSELVDLANKQFQELVVKLQNGSPEPSPSPDEQQSYRGKGKGPAHQKSDSGVSGLAPSAVPPPRTFEFLAPELDSHATCVSLLDGHVHLNREGYRMWMRKLLPKMEQMLSFSPLQPQSPQEEIGIKTWPSPGDKSTVEKKEEKQQN

Foldseek 3Di:
DQPQPVDLPPQVCQDFPPHCSLANPVLQVVLQVVVDPPDDRQDTDGRDGDRDHPLDALLVLQCQQPDDVVVPGDHPLCVQFPQDPVRHTPPRQGALEDEDEHCLNCQDQVQQHDPVSLVSVLVSVVVCVVSHDFNREYEYEQADDFPSHPVVSSVVRLVSVQVSQVCCQVVVPDPDPPPVVVVVPPDPDDDDDDDDDDDDDPDDDPDPDGFHYHYDYHYLPPPDLVQQDDDDPDSGDGDSVSSSSSSSRVRVVVVVSVVPDRDPPPDPPPPPPPPDDDDPDDDDDDDDDDDDDDD

Radius of gyration: 27.52 Å; chains: 1; bounding box: 80×66×76 Å

pLDDT: mean 77.12, std 19.78, range [29.69, 98.38]